Protein 4RNZ (pdb70)

Organism: Helicobacter pylori (strain ATCC 700392 / 26695) (NCBI:txid85962)

InterPro domains:
  IPR011055 Duplicated hybrid motif [G3DSA:2.70.70.10] (229-360)
  IPR011055 Duplicated hybrid motif [SSF51261] (108-357)
  IPR016047 M23ase, beta-sheet core domain [PF01551] (258-353)
  IPR040653 Csd3, N-terminal [PF18059] (44-124)
  IPR045834 Csd3-like, second N-terminal domain [PF19425] (157-245)
  IPR050570 Bacterial cell wall metabolism enzyme [PTHR21666] (144-359)

Nearest PDB structures (foldseek):
  4rnz-assembly1_A  TM=1.003E+00  e=4.989E-73  Helicobacter pylori 26695
  4rny-assembly1_A  TM=9.653E-01  e=8.134E-64  Helicobacter pylori 26695
  2gu1-assembly1_A  TM=7.061E-01  e=3.646E-22  Vibrio cholerae
  3slu-assembly2_B  TM=5.921E-01  e=6.901E-22  Neisseria meningitidis ATCC 13091
  6muk-assembly1_A  TM=5.635E-01  e=2.513E-22  Neisseria gonorrhoeae FA 1090

Structure (mmCIF, N/CA/C/O backbone):
data_4RNZ
#
_entry.id   4RNZ
#
_cell.length_a   91.469
_cell.length_b   91.469
_cell.length_c   186.963
_cell.angle_alpha   90.00
_cell.angle_beta   90.00
_cell.angle_gamma   120.00
#
_symmetry.space_group_name_H-M   'P 65 2 2'
#
loop_
_entity.id
_entity.type
_entity.pdbx_description
1 polymer 'Conserved hypothetical secreted protein'
2 non-polymer 'ZINC ION'
3 non-polymer 'NICKEL (II) ION'
4 non-polymer 'PHOSPHATE ION'
5 non-polymer GLYCEROL
6 water water
#
loop_
_atom_site.group_PDB
_atom_site.id
_atom_site.type_symbol
_atom_site.label_atom_id
_atom_site.label_alt_id
_atom_site.label_comp_id
_atom_site.label_asym_id
_atom_site.label_entity_id
_atom_site.label_seq_id
_atom_site.pdbx_PDB_ins_code
_atom_site.Cartn_x
_atom_site.Cartn_y
_atom_site.Cartn_z
_atom_site.occupancy
_atom_site.B_iso_or_equiv
_atom_site.auth_seq_id
_atom_site.auth_comp_id
_atom_site.auth_asym_id
_atom_site.auth_atom_id
_atom_site.pdbx_PDB_model_num
ATOM 1 N N . MET A 1 1 ? 36.361 22.959 13.365 1.00 44.31 41 MET A N 1
ATOM 2 C CA . MET A 1 1 ? 36.209 23.595 12.035 1.00 43.25 41 MET A CA 1
ATOM 3 C C . MET A 1 1 ? 36.016 25.088 12.222 1.00 41.77 41 MET A C 1
ATOM 4 O O . MET A 1 1 ? 35.611 25.525 13.283 1.00 42.39 41 MET A O 1
ATOM 9 N N . GLU A 1 2 ? 36.309 25.862 11.186 1.00 41.26 42 GLU A N 1
ATOM 10 C CA . GLU A 1 2 ? 36.050 27.291 11.189 1.00 41.53 42 GLU A CA 1
ATOM 11 C C . GLU A 1 2 ? 34.596 27.523 10.780 1.00 40.44 42 GLU A C 1
ATOM 12 O O . GLU A 1 2 ? 34.108 26.924 9.793 1.00 35.65 42 GLU A O 1
ATOM 18 N N . ARG A 1 3 ? 33.917 28.371 11.553 1.00 37.71 43 ARG A N 1
ATOM 19 C CA . ARG A 1 3 ? 32.527 28.757 11.298 1.00 40.61 43 ARG A CA 1
ATOM 20 C C . ARG A 1 3 ? 32.513 30.092 10.579 1.00 39.18 43 ARG A C 1
ATOM 21 O O . ARG A 1 3 ? 33.004 31.085 11.104 1.00 39.67 43 ARG A O 1
ATOM 29 N N . LEU A 1 4 ? 31.918 30.106 9.394 1.00 37.29 44 LEU A N 1
ATOM 30 C CA . LEU A 1 4 ? 31.979 31.225 8.496 1.00 38.91 44 LEU A CA 1
ATOM 31 C C . LEU A 1 4 ? 30.609 31.528 7.923 1.00 38.72 44 LEU A C 1
ATOM 32 O O . LEU A 1 4 ? 29.682 30.723 8.039 1.00 41.99 44 LEU A O 1
ATOM 37 N N . VAL A 1 5 ? 30.502 32.681 7.275 1.00 37.59 45 VAL A N 1
ATOM 38 C CA . VAL A 1 5 ? 29.262 33.128 6.694 1.00 36.94 45 VAL A CA 1
ATOM 39 C C . VAL A 1 5 ? 29.383 33.190 5.209 1.00 37.49 45 VAL A C 1
ATOM 40 O O . VAL A 1 5 ? 30.299 33.797 4.692 1.00 40.20 45 VAL A O 1
ATOM 44 N N . TRP A 1 6 ? 28.453 32.564 4.508 1.00 38.74 46 TRP A N 1
ATOM 45 C CA . TRP A 1 6 ? 28.534 32.534 3.058 1.00 41.98 46 TRP A CA 1
ATOM 46 C C . TRP A 1 6 ? 28.156 33.916 2.557 1.00 44.51 46 TRP A C 1
ATOM 47 O O . TRP A 1 6 ? 27.342 34.617 3.154 1.00 42.16 46 TRP A O 1
ATOM 58 N N . ASP A 1 7 ? 28.769 34.324 1.470 1.00 46.69 47 ASP A N 1
ATOM 59 C CA . ASP A 1 7 ? 28.498 35.643 0.959 1.00 47.97 47 ASP A CA 1
ATOM 60 C C . ASP A 1 7 ? 27.843 35.607 -0.403 1.00 44.71 47 ASP A C 1
ATOM 61 O O . ASP A 1 7 ? 26.615 35.612 -0.483 1.00 44.64 47 ASP A O 1
ATOM 66 N N . LYS A 1 8 ? 28.580 35.422 -1.464 1.00 46.14 48 LYS A N 1
ATOM 67 C CA . LYS A 1 8 ? 28.028 35.558 -2.808 1.00 54.23 48 LYS A CA 1
ATOM 68 C C . LYS A 1 8 ? 28.501 34.429 -3.729 1.00 52.71 48 LYS A C 1
ATOM 69 O O . LYS A 1 8 ? 27.990 34.298 -4.829 1.00 53.47 48 LYS A O 1
ATOM 75 N N . LEU A 1 9 ? 29.439 33.599 -3.295 1.00 47.53 49 LEU A N 1
ATOM 76 C CA . LEU A 1 9 ? 29.899 32.505 -4.151 1.00 44.16 49 LEU A CA 1
ATOM 77 C C . LEU A 1 9 ? 28.810 31.503 -4.568 1.00 41.91 49 LEU A C 1
ATOM 78 O O . LEU A 1 9 ? 27.817 31.332 -3.880 1.00 40.86 49 LEU A O 1
ATOM 83 N N . THR A 1 10 ? 28.977 30.889 -5.732 1.00 40.24 50 THR A N 1
ATOM 84 C CA . THR A 1 10 ? 28.251 29.683 -6.086 1.00 39.98 50 THR A CA 1
ATOM 85 C C . THR A 1 10 ? 29.083 28.477 -5.608 1.00 34.95 50 THR A C 1
ATOM 86 O O . THR A 1 10 ? 30.210 28.643 -5.171 1.00 36.44 50 THR A O 1
ATOM 90 N N . LEU A 1 11 ? 28.527 27.273 -5.695 1.00 33.10 51 LEU A N 1
ATOM 91 C CA . LEU A 1 11 ? 29.306 26.088 -5.363 1.00 32.50 51 LEU A CA 1
ATOM 92 C C . LEU A 1 11 ? 30.553 26.089 -6.265 1.00 33.43 51 LEU A C 1
ATOM 93 O O . LEU A 1 11 ? 31.671 25.961 -5.814 1.00 31.83 51 LEU A O 1
ATOM 98 N N . LEU A 1 12 ? 30.347 26.320 -7.550 1.00 36.61 52 LEU A N 1
ATOM 99 C CA . LEU A 1 12 ? 31.440 26.273 -8.517 1.00 36.50 52 LEU A CA 1
ATOM 100 C C . LEU A 1 12 ? 32.514 27.315 -8.195 1.00 37.43 52 LEU A C 1
ATOM 101 O O . LEU A 1 12 ? 33.725 27.022 -8.180 1.00 34.26 52 LEU A O 1
ATOM 106 N N . GLY A 1 13 ? 32.072 28.528 -7.894 1.00 35.84 53 GLY A N 1
ATOM 107 C CA . GLY A 1 13 ? 32.982 29.565 -7.471 1.00 35.51 53 GLY A CA 1
ATOM 108 C C . GLY A 1 13 ? 33.726 29.160 -6.222 1.00 37.54 53 GLY A C 1
ATOM 109 O O . GLY A 1 13 ? 34.894 29.459 -6.094 1.00 37.65 53 GLY A O 1
ATOM 110 N N . PHE A 1 14 ? 33.060 28.466 -5.288 1.00 34.94 54 PHE A N 1
ATOM 111 C CA . PHE A 1 14 ? 33.743 28.011 -4.082 1.00 33.56 54 PHE A CA 1
ATOM 112 C C . PHE A 1 14 ? 34.809 26.953 -4.427 1.00 32.16 54 PHE A C 1
ATOM 113 O O . PHE A 1 14 ? 35.913 26.944 -3.862 1.00 32.74 54 PHE A O 1
ATOM 121 N N . LEU A 1 15 ? 34.473 26.054 -5.341 1.00 32.17 55 LEU A N 1
ATOM 122 C CA . LEU A 1 15 ? 35.422 25.016 -5.743 1.00 31.60 55 LEU A CA 1
ATOM 123 C C . LEU A 1 15 ? 36.663 25.650 -6.367 1.00 33.39 55 LEU A C 1
ATOM 124 O O . LEU A 1 15 ? 37.797 25.340 -5.981 1.00 33.78 55 LEU A O 1
ATOM 129 N N . GLU A 1 16 ? 36.423 26.549 -7.314 1.00 38.50 56 GLU A N 1
ATOM 130 C CA . GLU A 1 16 ? 37.482 27.344 -7.996 1.00 42.59 56 GLU A CA 1
ATOM 131 C C . GLU A 1 16 ? 38.364 28.095 -7.007 1.00 43.83 56 GLU A C 1
ATOM 132 O O . GLU A 1 16 ? 39.575 27.968 -7.024 1.00 38.18 56 GLU A O 1
ATOM 138 N N . LYS A 1 17 ? 37.748 28.845 -6.101 1.00 44.14 57 LYS A N 1
ATOM 139 C CA . LYS A 1 17 ? 38.515 29.622 -5.115 1.00 45.64 57 LYS A CA 1
ATOM 140 C C . LYS A 1 17 ? 39.424 28.775 -4.253 1.00 45.06 57 LYS A C 1
ATOM 141 O O . LYS A 1 17 ? 40.470 29.239 -3.806 1.00 48.08 57 LYS A O 1
ATOM 147 N N . ASN A 1 18 ? 39.015 27.539 -3.998 1.00 39.85 58 ASN A N 1
ATOM 148 C CA . ASN A 1 18 ? 39.779 26.644 -3.162 1.00 39.23 58 ASN A CA 1
ATOM 149 C C . ASN A 1 18 ? 40.513 25.568 -3.934 1.00 37.92 58 ASN A C 1
ATOM 150 O O . ASN A 1 18 ? 40.936 24.605 -3.344 1.00 35.96 58 ASN A O 1
ATOM 155 N N . HIS A 1 19 ? 40.617 25.719 -5.250 1.00 40.55 59 HIS A N 1
ATOM 156 C CA . HIS A 1 19 ? 41.445 24.841 -6.073 1.00 42.26 59 HIS A CA 1
ATOM 157 C C . HIS A 1 19 ? 41.008 23.386 -5.983 1.00 41.12 59 HIS A C 1
ATOM 158 O O . HIS A 1 19 ? 41.838 22.485 -5.901 1.00 44.24 59 HIS A O 1
ATOM 165 N N . ILE A 1 20 ? 39.698 23.169 -5.959 1.00 36.93 60 ILE A N 1
ATOM 166 C CA . ILE A 1 20 ? 39.124 21.838 -5.986 1.00 34.86 60 ILE A CA 1
ATOM 167 C C . ILE A 1 20 ? 38.679 21.632 -7.427 1.00 35.79 60 ILE A C 1
ATOM 168 O O . ILE A 1 20 ? 38.061 22.516 -7.995 1.00 33.09 60 ILE A O 1
ATOM 173 N N . PRO A 1 21 ? 39.006 20.481 -8.029 1.00 35.30 61 PRO A N 1
ATOM 174 C CA . PRO A 1 21 ? 38.613 20.283 -9.416 1.00 36.89 61 PRO A CA 1
ATOM 175 C C . PRO A 1 21 ? 37.116 20.492 -9.649 1.00 34.85 61 PRO A C 1
ATOM 176 O O . PRO A 1 21 ? 36.267 19.895 -8.972 1.00 33.03 61 PRO A O 1
ATOM 180 N N . GLN A 1 22 ? 36.804 21.293 -10.650 1.00 35.75 62 GLN A N 1
ATOM 181 C CA . GLN A 1 22 ? 35.451 21.714 -10.901 1.00 34.09 62 GLN A CA 1
ATOM 182 C C . GLN A 1 22 ? 34.552 20.606 -11.427 1.00 31.43 62 GLN A C 1
ATOM 183 O O . GLN A 1 22 ? 33.323 20.734 -11.374 1.00 28.91 62 GLN A O 1
ATOM 189 N N . LYS A 1 23 ? 35.145 19.508 -11.902 1.00 30.76 63 LYS A N 1
ATOM 190 C CA . LYS A 1 23 ? 34.353 18.337 -12.305 1.00 32.21 63 LYS A CA 1
ATOM 191 C C . LYS A 1 23 ? 33.547 17.782 -11.162 1.00 30.86 63 LYS A C 1
ATOM 192 O O . LYS A 1 23 ? 32.581 17.054 -11.371 1.00 32.19 63 LYS A O 1
ATOM 198 N N . LEU A 1 24 ? 33.996 18.048 -9.941 1.00 32.43 64 LEU A N 1
ATOM 199 C CA . LEU A 1 24 ? 33.221 17.682 -8.763 1.00 33.24 64 LEU A CA 1
ATOM 200 C C . LEU A 1 24 ? 31.793 18.245 -8.861 1.00 29.52 64 LEU A C 1
ATOM 201 O O . LEU A 1 24 ? 30.832 17.588 -8.491 1.00 30.07 64 LEU A O 1
ATOM 206 N N . TYR A 1 25 ? 31.653 19.454 -9.382 1.00 28.92 65 TYR A N 1
ATOM 207 C CA . TYR A 1 25 ? 30.334 19.991 -9.739 1.00 30.59 65 TYR A CA 1
ATOM 208 C C . TYR A 1 25 ? 29.794 19.479 -11.092 1.00 30.22 65 TYR A C 1
ATOM 209 O O . TYR A 1 25 ? 28.666 19.003 -11.174 1.00 30.51 65 TYR A O 1
ATOM 218 N N . TYR A 1 26 ? 30.587 19.588 -12.153 1.00 32.38 66 TYR A N 1
ATOM 219 C CA . TYR A 1 26 ? 30.087 19.289 -13.502 1.00 32.38 66 TYR A CA 1
ATOM 220 C C . TYR A 1 26 ? 29.578 17.872 -13.622 1.00 33.42 66 TYR A C 1
ATOM 221 O O . TYR A 1 26 ? 28.576 17.636 -14.303 1.00 30.02 66 TYR A O 1
ATOM 230 N N . ASN A 1 27 ? 30.238 16.932 -12.932 1.00 33.42 67 ASN A N 1
ATOM 231 C CA . ASN A 1 27 ? 29.792 15.538 -12.905 1.00 33.43 67 ASN A CA 1
ATOM 232 C C . ASN A 1 27 ? 28.508 15.267 -12.158 1.00 34.85 67 ASN A C 1
ATOM 233 O O . ASN A 1 27 ? 27.982 14.174 -12.255 1.00 34.93 67 ASN A O 1
ATOM 238 N N . LEU A 1 28 ? 28.002 16.223 -11.390 1.00 34.75 68 LEU A N 1
ATOM 239 C CA . LEU A 1 28 ? 26.759 15.979 -10.662 1.00 33.40 68 LEU A CA 1
ATOM 240 C C . LEU A 1 28 ? 25.618 15.764 -11.624 1.00 33.87 68 LEU A C 1
ATOM 241 O O . LEU A 1 28 ? 25.581 16.377 -12.694 1.00 32.16 68 LEU A O 1
ATOM 246 N N . SER A 1 29 ? 24.665 14.928 -11.213 1.00 34.89 69 SER A N 1
ATOM 247 C CA . SER A 1 29 ? 23.423 14.754 -11.936 1.00 37.50 69 SER A CA 1
ATOM 248 C C . SER A 1 29 ? 22.718 16.097 -11.973 1.00 39.18 69 SER A C 1
ATOM 249 O O . SER A 1 29 ? 23.052 16.992 -11.200 1.00 35.29 69 SER A O 1
ATOM 252 N N . SER A 1 30 ? 21.754 16.259 -12.868 1.00 39.14 70 SER A N 1
ATOM 253 C CA . SER A 1 30 ? 21.068 17.540 -12.949 1.00 40.61 70 SER A CA 1
ATOM 254 C C . SER A 1 30 ? 20.210 17.779 -11.702 1.00 37.32 70 SER A C 1
ATOM 255 O O . SER A 1 30 ? 20.012 18.929 -11.303 1.00 38.90 70 SER A O 1
ATOM 258 N N . GLN A 1 31 ? 19.720 16.709 -11.095 1.00 37.29 71 GLN A N 1
ATOM 259 C CA . GLN A 1 31 ? 18.988 16.793 -9.830 1.00 40.80 71 GLN A CA 1
ATOM 260 C C . GLN A 1 31 ? 19.917 17.298 -8.717 1.00 38.46 71 GLN A C 1
ATOM 261 O O . GLN A 1 31 ? 19.553 18.196 -7.976 1.00 38.16 71 GLN A O 1
ATOM 267 N N . ASP A 1 32 ? 21.121 16.736 -8.618 1.00 37.04 72 ASP A N 1
ATOM 268 C CA . ASP A 1 32 ? 22.098 17.232 -7.639 1.00 34.46 72 ASP A CA 1
ATOM 269 C C . ASP A 1 32 ? 22.572 18.672 -7.938 1.00 35.05 72 ASP A C 1
ATOM 270 O O . ASP A 1 32 ? 22.799 19.457 -7.018 1.00 30.50 72 ASP A O 1
ATOM 275 N N . LYS A 1 33 ? 22.709 19.038 -9.211 1.00 32.81 73 LYS A N 1
ATOM 276 C CA . LYS A 1 33 ? 22.996 20.430 -9.547 1.00 33.66 73 LYS A CA 1
ATOM 277 C C . LYS A 1 33 ? 21.903 21.383 -9.061 1.00 31.60 73 LYS A C 1
ATOM 278 O O . LYS A 1 33 ? 22.209 22.425 -8.500 1.00 33.53 73 LYS A O 1
ATOM 284 N N . GLU A 1 34 ? 20.637 21.027 -9.270 1.00 34.32 74 GLU A N 1
ATOM 285 C CA . GLU A 1 34 ? 19.535 21.859 -8.775 1.00 37.51 74 GLU A CA 1
ATOM 286 C C . GLU A 1 34 ? 19.662 22.035 -7.249 1.00 33.85 74 GLU A C 1
ATOM 287 O O . GLU A 1 34 ? 19.526 23.128 -6.710 1.00 32.92 74 GLU A O 1
ATOM 293 N N . LEU A 1 35 ? 19.961 20.940 -6.576 1.00 33.10 75 LEU A N 1
ATOM 294 C CA . LEU A 1 35 ? 20.115 20.923 -5.121 1.00 36.04 75 LEU A CA 1
ATOM 295 C C . LEU A 1 35 ? 21.219 21.919 -4.699 1.00 34.87 75 LEU A C 1
ATOM 296 O O . LEU A 1 35 ? 21.028 22.760 -3.795 1.00 33.02 75 LEU A O 1
ATOM 301 N N . SER A 1 36 ? 22.340 21.875 -5.422 1.00 31.70 76 SER A N 1
ATOM 302 C CA . SER A 1 36 ? 23.477 22.731 -5.158 1.00 30.38 76 SER A CA 1
ATOM 303 C C . SER A 1 36 ? 23.242 24.200 -5.417 1.00 29.30 76 SER A C 1
ATOM 304 O O . SER A 1 36 ? 23.982 25.018 -4.917 1.00 27.79 76 SER A O 1
ATOM 307 N N . ALA A 1 37 ? 22.226 24.550 -6.199 1.00 29.02 77 ALA A N 1
ATOM 308 C CA . ALA A 1 37 ? 21.936 25.953 -6.484 1.00 32.36 77 ALA A CA 1
ATOM 309 C C . ALA A 1 37 ? 21.274 26.681 -5.315 1.00 33.76 77 ALA A C 1
ATOM 310 O O . ALA A 1 37 ? 21.086 27.886 -5.386 1.00 38.25 77 ALA A O 1
ATOM 312 N N . GLU A 1 38 ? 20.911 25.973 -4.254 1.00 37.57 78 GLU A N 1
ATOM 313 C CA . GLU A 1 38 ? 20.187 26.616 -3.145 1.00 42.68 78 GLU A CA 1
ATOM 314 C C . GLU A 1 38 ? 21.034 26.976 -1.926 1.00 40.40 78 GLU A C 1
ATOM 315 O O . GLU A 1 38 ? 20.515 27.084 -0.814 1.00 39.26 78 GLU A O 1
ATOM 321 N N . ILE A 1 39 ? 22.322 27.213 -2.134 1.00 38.51 79 ILE A N 1
ATOM 322 C CA . ILE A 1 39 ? 23.167 27.733 -1.075 1.00 36.13 79 ILE A CA 1
ATOM 323 C C . ILE A 1 39 ? 22.803 29.205 -0.934 1.00 39.58 79 ILE A C 1
ATOM 324 O O . ILE A 1 39 ? 23.015 29.993 -1.850 1.00 39.34 79 ILE A O 1
AT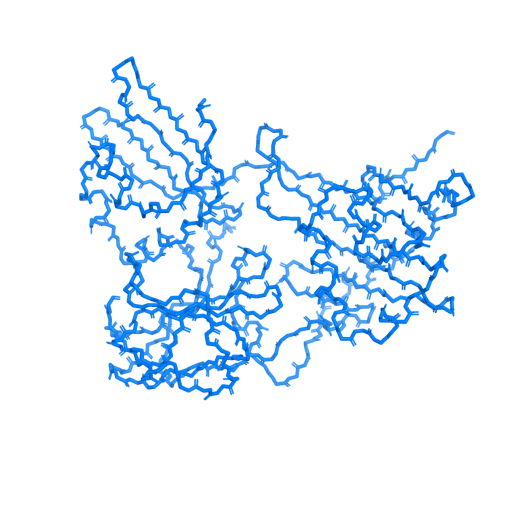OM 329 N N . GLN A 1 40 ? 22.242 29.588 0.198 1.00 40.06 80 GLN A N 1
ATOM 330 C CA . GLN A 1 40 ? 21.819 30.978 0.362 1.00 40.02 80 GLN A CA 1
ATOM 331 C C . GLN A 1 40 ? 22.920 31.850 0.924 1.00 37.67 80 GLN A C 1
ATOM 332 O O . GLN A 1 40 ? 23.727 31.421 1.762 1.00 34.09 80 GLN A O 1
ATOM 338 N N . SER A 1 41 ? 22.951 33.100 0.491 1.00 39.31 81 SER A N 1
ATOM 339 C CA . SER A 1 41 ? 23.906 34.019 1.062 1.00 43.35 81 SER A CA 1
ATOM 340 C C . SER A 1 41 ? 23.586 34.165 2.551 1.00 43.00 81 SER A C 1
ATOM 341 O O . SER A 1 41 ? 22.459 33.956 2.998 1.00 36.88 81 SER A O 1
ATOM 344 N N . ASN A 1 42 ? 24.597 34.472 3.339 1.00 42.65 82 ASN A N 1
ATOM 345 C CA . ASN A 1 42 ? 24.420 34.536 4.783 1.00 47.81 82 ASN A CA 1
ATOM 346 C C . ASN A 1 42 ? 24.199 33.250 5.560 1.00 42.74 82 ASN A C 1
ATOM 347 O O . ASN A 1 42 ? 24.119 33.310 6.778 1.00 42.13 82 ASN A O 1
ATOM 352 N N . VAL A 1 43 ? 24.115 32.092 4.912 1.00 36.94 83 VAL A N 1
ATOM 353 C CA . VAL A 1 43 ? 24.130 30.855 5.693 1.00 36.88 83 VAL A CA 1
ATOM 354 C C . VAL A 1 43 ? 25.490 30.665 6.354 1.00 34.11 83 VAL A C 1
ATOM 355 O O . VAL A 1 43 ? 26.518 31.043 5.795 1.00 32.80 83 VAL A O 1
ATOM 359 N N . THR A 1 44 ? 25.477 30.072 7.536 1.00 31.03 84 THR A N 1
ATOM 360 C CA . THR A 1 44 ? 26.703 29.764 8.234 1.00 32.36 84 THR A CA 1
ATOM 361 C C . THR A 1 44 ? 27.196 28.400 7.728 1.00 30.95 84 THR A C 1
ATOM 362 O O . THR A 1 44 ? 26.431 27.452 7.655 1.00 29.51 84 THR A O 1
ATOM 366 N N . TYR A 1 45 ? 28.467 28.320 7.365 1.00 30.06 85 TYR A N 1
ATOM 367 C CA . TYR A 1 45 ? 29.027 27.074 6.883 1.00 30.99 85 TYR A CA 1
ATOM 368 C C . TYR A 1 45 ? 30.319 26.807 7.633 1.00 31.00 85 TYR A C 1
ATOM 369 O O . TYR A 1 45 ? 30.807 27.671 8.379 1.00 31.85 85 TYR A O 1
ATOM 378 N N . TYR A 1 46 ? 30.876 25.628 7.400 1.00 29.02 86 TYR A N 1
ATOM 379 C CA . TYR A 1 46 ? 32.019 25.158 8.172 1.00 30.97 86 TYR A CA 1
ATOM 380 C C . TYR A 1 46 ? 33.087 24.608 7.249 1.00 32.06 86 TYR A C 1
ATOM 381 O O . TYR A 1 46 ? 32.791 23.883 6.293 1.00 29.33 86 TYR A O 1
ATOM 390 N N . THR A 1 47 ? 34.333 24.952 7.555 1.00 32.93 87 THR A N 1
ATOM 391 C CA . THR A 1 47 ? 35.473 24.462 6.803 1.00 34.23 87 THR A CA 1
ATOM 392 C C . THR A 1 47 ? 36.595 23.951 7.721 1.00 35.40 87 THR A C 1
ATOM 393 O O . THR A 1 47 ? 36.732 24.356 8.893 1.00 33.93 87 THR A O 1
ATOM 397 N N . LEU A 1 48 ? 37.386 23.041 7.162 1.00 36.14 88 LEU A N 1
ATOM 398 C CA . LEU A 1 48 ? 38.570 22.513 7.827 1.00 37.62 88 LEU A CA 1
ATOM 399 C C . LEU A 1 48 ? 39.683 22.510 6.805 1.00 40.08 88 LEU A C 1
ATOM 400 O O . LEU A 1 48 ? 39.502 21.986 5.681 1.00 36.86 88 LEU A O 1
ATOM 405 N N . ARG A 1 49 ? 40.826 23.067 7.198 1.00 38.65 89 ARG A N 1
ATOM 406 C CA . ARG A 1 49 ? 41.980 23.174 6.312 1.00 40.85 89 ARG A CA 1
ATOM 407 C C . ARG A 1 49 ? 43.179 22.457 6.950 1.00 44.00 89 ARG A C 1
ATOM 408 O O . ARG A 1 49 ? 43.231 22.338 8.169 1.00 43.99 89 ARG A O 1
ATOM 416 N N . ASP A 1 50 ? 44.118 21.955 6.140 1.00 47.27 90 ASP A N 1
ATOM 417 C CA . ASP A 1 50 ? 45.364 21.337 6.684 1.00 48.01 90 ASP A CA 1
ATOM 418 C C . ASP A 1 50 ? 46.409 22.414 6.972 1.00 48.37 90 ASP A C 1
ATOM 419 O O . ASP A 1 50 ? 46.111 23.607 6.886 1.00 50.45 90 ASP A O 1
ATOM 424 N N . ALA A 1 51 ? 47.626 21.988 7.317 1.00 52.04 91 ALA A N 1
ATOM 425 C CA . ALA A 1 51 ? 48.731 22.906 7.608 1.00 52.18 91 ALA A CA 1
ATOM 426 C C . ALA A 1 51 ? 49.011 23.856 6.452 1.00 51.72 91 ALA A C 1
ATOM 427 O O . ALA A 1 51 ? 49.236 25.040 6.657 1.00 57.82 91 ALA A O 1
ATOM 429 N N . ASN A 1 52 ? 48.980 23.327 5.239 1.00 54.24 92 ASN A N 1
ATOM 430 C CA . ASN A 1 52 ? 49.113 24.139 4.028 1.00 58.82 92 ASN A CA 1
ATOM 431 C C . ASN A 1 52 ? 47.945 25.067 3.699 1.00 59.18 92 ASN A C 1
ATOM 432 O O . ASN A 1 52 ? 47.949 25.699 2.642 1.00 56.52 92 ASN A O 1
ATOM 437 N N . ASN A 1 53 ? 46.945 25.146 4.580 1.00 58.97 93 ASN A N 1
ATOM 438 C CA . ASN A 1 53 ? 45.733 25.913 4.312 1.00 53.84 93 ASN A CA 1
ATOM 439 C C . ASN A 1 53 ? 44.920 25.340 3.132 1.00 52.26 93 ASN A C 1
ATOM 440 O O . ASN A 1 53 ? 44.146 26.038 2.491 1.00 50.39 93 ASN A O 1
ATOM 445 N N . THR A 1 54 ? 45.086 24.054 2.860 1.00 47.41 94 THR A N 1
ATOM 446 C CA . THR A 1 54 ? 44.319 23.421 1.821 1.00 49.41 94 THR A CA 1
ATOM 447 C C . THR A 1 54 ? 42.981 23.018 2.410 1.00 46.77 94 THR A C 1
ATOM 448 O O . THR A 1 54 ? 42.917 22.465 3.496 1.00 42.80 94 THR A O 1
ATOM 452 N N . LEU A 1 55 ? 41.914 23.311 1.683 1.00 46.83 95 LEU A N 1
ATOM 453 C CA . LEU A 1 55 ? 40.587 22.900 2.094 1.00 44.81 95 LEU A CA 1
ATOM 454 C C . LEU A 1 55 ? 40.510 21.385 2.044 1.00 44.93 95 LEU A C 1
ATOM 455 O O . LEU A 1 55 ? 40.666 20.789 0.976 1.00 44.27 95 LEU A O 1
ATOM 460 N N . ILE A 1 56 ? 40.278 20.756 3.196 1.00 38.70 96 ILE A N 1
ATOM 461 C CA . ILE A 1 56 ? 40.116 19.310 3.226 1.00 40.84 96 ILE A CA 1
ATOM 462 C C . ILE A 1 56 ? 38.705 18.871 3.596 1.00 40.95 96 ILE A C 1
ATOM 463 O O . ILE A 1 56 ? 38.363 17.726 3.386 1.00 42.04 96 ILE A O 1
ATOM 468 N N . GLN A 1 57 ? 37.900 19.775 4.157 1.00 41.53 97 GLN A N 1
ATOM 469 C CA . GLN A 1 57 ? 36.485 19.505 4.417 1.00 39.03 97 GLN A CA 1
ATOM 470 C C . GLN A 1 57 ? 35.659 20.765 4.430 1.00 35.56 97 GLN A C 1
ATOM 471 O O . GLN A 1 57 ? 36.135 21.822 4.834 1.00 34.15 97 GLN A O 1
ATOM 477 N N . ALA A 1 58 ? 34.405 20.626 4.011 1.00 34.72 98 ALA A N 1
ATOM 478 C CA . ALA A 1 58 ? 33.430 21.704 4.127 1.00 32.28 98 ALA A CA 1
ATOM 479 C C . ALA A 1 58 ? 32.033 21.142 4.330 1.00 31.09 98 ALA A C 1
ATOM 480 O O . ALA A 1 58 ? 31.664 20.099 3.739 1.00 29.41 98 ALA A O 1
ATOM 482 N N . LEU A 1 59 ? 31.265 21.849 5.170 1.00 28.47 99 LEU A N 1
ATOM 483 C CA . LEU A 1 59 ? 29.879 21.538 5.412 1.00 28.41 99 LEU A CA 1
ATOM 484 C C . LEU A 1 59 ? 29.097 22.819 5.113 1.00 28.29 99 LEU A C 1
ATOM 485 O O . LEU A 1 59 ? 29.288 23.839 5.789 1.00 27.61 99 LEU A O 1
ATOM 490 N N . ILE A 1 60 ? 28.266 22.750 4.079 1.00 28.03 100 ILE A N 1
ATOM 491 C CA . ILE A 1 60 ? 27.568 23.905 3.525 1.00 28.51 100 ILE A CA 1
ATOM 492 C C . ILE A 1 60 ? 26.069 23.592 3.456 1.00 29.55 100 ILE A C 1
ATOM 493 O O . ILE A 1 60 ? 25.638 22.731 2.687 1.00 27.29 100 ILE A O 1
ATOM 498 N N . PRO A 1 61 ? 25.263 24.265 4.286 1.00 29.65 101 PRO A N 1
ATOM 499 C CA . PRO A 1 61 ? 23.855 23.898 4.337 1.00 30.77 101 PRO A CA 1
ATOM 500 C C . PRO A 1 61 ? 23.138 24.316 3.067 1.00 28.66 101 PRO A C 1
ATOM 501 O O . PRO A 1 61 ? 23.415 25.389 2.556 1.00 27.69 101 PRO A O 1
ATOM 505 N N . ILE A 1 62 ? 22.255 23.462 2.563 1.00 30.06 102 ILE A N 1
ATOM 506 C CA . ILE A 1 62 ? 21.371 23.821 1.460 1.00 34.99 102 ILE A CA 1
ATOM 507 C C . ILE A 1 62 ? 19.900 23.897 1.882 1.00 38.20 102 ILE A C 1
ATOM 508 O O . ILE A 1 62 ? 19.087 24.365 1.113 1.00 43.33 102 ILE A O 1
ATOM 513 N N . SER A 1 63 ? 19.563 23.403 3.072 1.00 33.85 103 SER A N 1
ATOM 514 C CA . SER A 1 63 ? 18.230 23.583 3.645 1.00 33.27 103 SER A CA 1
ATOM 515 C C . SER A 1 63 ? 18.409 23.516 5.152 1.00 36.34 103 SER A C 1
ATOM 516 O O . SER A 1 63 ? 19.543 23.512 5.641 1.00 37.38 103 SER A O 1
ATOM 519 N N . GLN A 1 64 ? 17.311 23.449 5.891 1.00 34.94 104 GLN A N 1
ATOM 520 C CA . GLN A 1 64 ? 17.394 23.327 7.343 1.00 36.88 104 GLN A CA 1
ATOM 521 C C . GLN A 1 64 ? 17.825 21.927 7.780 1.00 34.32 104 GLN A C 1
ATOM 522 O O . GLN A 1 64 ? 18.251 21.732 8.918 1.00 32.34 104 GLN A O 1
ATOM 528 N N . ASP A 1 65 ? 17.714 20.937 6.905 1.00 34.29 105 ASP A N 1
ATOM 529 C CA . ASP A 1 65 ? 18.177 19.617 7.300 1.00 35.94 105 ASP A CA 1
ATOM 530 C C . ASP A 1 65 ? 19.045 18.874 6.305 1.00 32.43 105 ASP A C 1
ATOM 531 O O . ASP A 1 65 ? 19.325 17.702 6.519 1.00 29.39 105 ASP A O 1
ATOM 536 N N . LEU A 1 66 ? 19.513 19.558 5.265 1.00 30.73 106 LEU A N 1
ATOM 537 C CA . LEU A 1 66 ? 20.426 18.956 4.293 1.00 32.29 106 LEU A CA 1
ATOM 538 C C . LEU A 1 66 ? 21.613 19.874 4.024 1.00 29.24 106 LEU A C 1
ATOM 539 O O . LEU A 1 66 ? 21.474 21.114 3.934 1.00 27.33 106 LEU A O 1
ATOM 544 N N . GLN A 1 67 ? 22.786 19.263 3.880 1.00 26.82 107 GLN A N 1
ATOM 545 C CA . GLN A 1 67 ? 24.010 20.015 3.629 1.00 25.88 107 GLN A CA 1
ATOM 546 C C . GLN A 1 67 ? 24.919 19.320 2.635 1.00 26.19 107 GLN A C 1
ATOM 547 O O . GLN A 1 67 ? 24.902 18.114 2.483 1.00 23.62 107 GLN A O 1
ATOM 553 N N . ILE A 1 68 ? 25.735 20.117 1.965 1.00 26.04 108 ILE A N 1
ATOM 554 C CA . ILE A 1 68 ? 26.771 19.582 1.113 1.00 27.48 108 ILE A CA 1
ATOM 555 C C . ILE A 1 68 ? 27.963 19.269 2.000 1.00 28.26 108 ILE A C 1
ATOM 556 O O . ILE A 1 68 ? 28.411 20.133 2.747 1.00 28.41 108 ILE A O 1
ATOM 561 N N . HIS A 1 69 ? 28.475 18.051 1.890 1.00 27.26 109 HIS A N 1
ATOM 562 C CA . HIS A 1 69 ? 29.742 17.683 2.506 1.00 27.64 109 HIS A CA 1
ATOM 563 C C . HIS A 1 69 ? 30.798 17.457 1.426 1.00 26.94 109 HIS A C 1
ATOM 564 O O . HIS A 1 69 ? 30.687 16.514 0.631 1.00 27.62 109 HIS A O 1
ATOM 571 N N . ILE A 1 70 ? 31.809 18.321 1.402 1.00 29.70 110 ILE A N 1
ATOM 572 C CA . ILE A 1 70 ? 32.958 18.170 0.519 1.00 31.06 110 ILE A CA 1
ATOM 573 C C . ILE A 1 70 ? 34.121 17.698 1.353 1.00 33.08 110 ILE A C 1
ATOM 574 O O . ILE A 1 70 ? 34.404 18.272 2.417 1.00 29.03 110 ILE A O 1
ATOM 579 N N . TYR A 1 71 ? 34.788 16.641 0.896 1.00 30.65 111 TYR A N 1
ATOM 580 C CA . TYR A 1 71 ? 35.941 16.144 1.657 1.00 32.67 111 TYR A CA 1
ATOM 581 C C . TYR A 1 71 ? 36.963 15.536 0.722 1.00 31.95 111 TYR A C 1
ATOM 582 O O . TYR A 1 71 ? 36.613 14.974 -0.328 1.00 29.32 111 TYR A O 1
ATOM 591 N N . LYS A 1 72 ? 38.221 15.709 1.100 1.00 36.25 112 LYS A N 1
ATOM 592 C CA . LYS A 1 72 ? 39.342 15.118 0.379 1.00 41.70 112 LYS A CA 1
ATOM 593 C C . LYS A 1 72 ? 39.619 13.742 0.966 1.00 40.27 112 LYS A C 1
ATOM 594 O O . LYS A 1 72 ? 39.808 13.629 2.168 1.00 39.92 112 LYS A O 1
ATOM 600 N N . LYS A 1 73 ? 39.592 12.695 0.137 1.00 41.53 113 LYS A N 1
ATOM 601 C CA . LYS A 1 73 ? 40.001 11.357 0.581 1.00 44.53 113 LYS A CA 1
ATOM 602 C C . LYS A 1 73 ? 41.089 10.823 -0.359 1.00 44.23 113 LYS A C 1
ATOM 603 O O . LYS A 1 73 ? 40.883 10.721 -1.577 1.00 41.27 113 LYS A O 1
ATOM 609 N N . GLY A 1 74 ? 42.247 10.508 0.224 1.00 44.87 114 GLY A N 1
ATOM 610 C CA . GLY A 1 74 ? 43.434 10.186 -0.546 1.00 44.86 114 GLY A CA 1
ATOM 611 C C . GLY A 1 74 ? 43.743 11.367 -1.437 1.00 42.89 114 GLY A C 1
ATOM 612 O O . GLY A 1 74 ? 43.896 12.481 -0.967 1.00 46.06 114 GLY A O 1
ATOM 61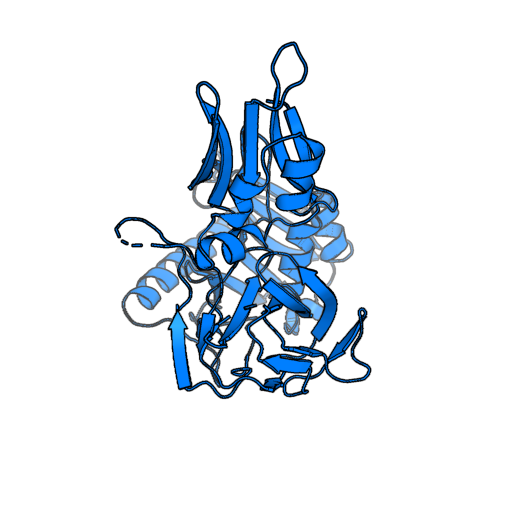3 N N . GLU A 1 75 ? 43.777 11.131 -2.741 1.00 45.29 115 GLU A N 1
ATOM 614 C CA . GLU A 1 75 ? 44.161 12.164 -3.696 1.00 48.15 115 GLU A CA 1
ATOM 615 C C . GLU A 1 75 ? 42.966 12.885 -4.321 1.00 47.18 115 GLU A C 1
ATOM 616 O O . GLU A 1 75 ? 43.150 13.743 -5.183 1.00 46.07 115 GLU A O 1
ATOM 622 N N . ASP A 1 76 ? 41.750 12.540 -3.904 1.00 41.21 116 ASP A N 1
ATOM 623 C CA . ASP A 1 76 ? 40.549 13.012 -4.591 1.00 41.53 116 ASP A CA 1
ATOM 624 C C . ASP A 1 76 ? 39.563 13.675 -3.655 1.00 41.24 116 ASP A C 1
ATOM 625 O O . ASP A 1 76 ? 39.512 13.364 -2.466 1.00 39.86 116 ASP A O 1
ATOM 630 N N . TYR A 1 77 ? 38.761 14.572 -4.225 1.00 38.42 117 TYR A N 1
ATOM 631 C CA . TYR A 1 77 ? 37.697 15.236 -3.499 1.00 35.00 117 TYR A CA 1
ATOM 632 C C . TYR A 1 77 ? 36.414 14.536 -3.825 1.00 34.97 117 TYR A C 1
ATOM 633 O O . TYR A 1 77 ? 36.251 13.953 -4.906 1.00 34.01 117 TYR A O 1
ATOM 642 N N . PHE A 1 78 ? 35.496 14.576 -2.867 1.00 32.73 118 PHE A N 1
ATOM 643 C CA . PHE A 1 78 ? 34.199 13.953 -3.016 1.00 32.26 118 PHE A CA 1
ATOM 644 C C . PHE A 1 78 ? 33.123 14.928 -2.563 1.00 29.70 118 PHE A C 1
ATOM 645 O O . PHE A 1 78 ? 33.407 15.805 -1.794 1.00 28.79 118 PHE A O 1
ATOM 653 N N . LEU A 1 79 ? 31.889 14.744 -3.015 1.00 30.73 119 LEU A N 1
ATOM 654 C CA . LEU A 1 79 ? 30.810 15.616 -2.597 1.00 30.74 119 LEU A CA 1
ATOM 655 C C . LEU A 1 79 ? 29.600 14.785 -2.308 1.00 33.47 119 LEU A C 1
ATOM 656 O O . LEU A 1 79 ? 29.120 14.061 -3.186 1.00 32.47 119 LEU A O 1
ATOM 661 N N . ASP A 1 80 ? 29.129 14.854 -1.064 1.00 28.65 120 ASP A N 1
ATOM 662 C CA . ASP A 1 80 ? 27.921 14.154 -0.663 1.00 32.09 120 ASP A CA 1
ATOM 663 C C . ASP A 1 80 ? 26.901 15.186 -0.210 1.00 28.64 120 ASP A C 1
ATOM 664 O O . ASP A 1 80 ? 27.267 16.259 0.242 1.00 28.35 120 ASP A O 1
ATOM 669 N N . PHE A 1 81 ? 25.634 14.813 -0.305 1.00 29.62 121 PHE A N 1
ATOM 670 C CA . PHE A 1 81 ? 24.541 15.584 0.278 1.00 28.82 121 PHE A CA 1
ATOM 671 C C . PHE A 1 81 ? 24.134 14.796 1.497 1.00 29.96 121 PHE A C 1
ATOM 672 O O . PHE A 1 81 ? 23.734 13.649 1.370 1.00 30.14 121 PHE A O 1
ATOM 680 N N . ILE A 1 82 ? 24.272 15.388 2.682 1.00 29.79 122 ILE A N 1
ATOM 681 C CA . ILE A 1 82 ? 24.050 14.646 3.917 1.00 29.98 122 ILE A CA 1
ATOM 682 C C . ILE A 1 82 ? 23.125 15.377 4.879 1.00 28.38 122 ILE A C 1
ATOM 683 O O . ILE A 1 82 ? 22.972 16.591 4.765 1.00 29.11 122 ILE A O 1
ATOM 688 N N . PRO A 1 83 ? 22.540 14.653 5.856 1.00 28.50 123 PRO A N 1
ATOM 689 C CA . PRO A 1 83 ? 21.730 15.310 6.897 1.00 29.54 123 PRO A CA 1
ATOM 690 C C . PRO A 1 83 ? 22.532 16.279 7.763 1.00 28.88 123 PRO A C 1
ATOM 691 O O . PRO A 1 83 ? 23.750 16.119 7.911 1.00 27.91 123 PRO A O 1
ATOM 695 N N . ILE A 1 84 ? 21.846 17.291 8.282 1.00 29.06 124 ILE A N 1
ATOM 696 C CA . ILE A 1 84 ? 22.356 18.207 9.284 1.00 28.51 124 ILE A CA 1
ATOM 697 C C . ILE A 1 84 ? 21.893 17.702 10.637 1.00 29.60 124 ILE A C 1
ATOM 698 O O . ILE A 1 84 ? 20.692 17.472 10.857 1.00 30.12 124 ILE A O 1
ATOM 703 N N . ILE A 1 85 ? 22.849 17.531 11.543 1.00 29.69 125 ILE A N 1
ATOM 704 C CA . ILE A 1 85 ? 22.544 17.136 12.908 1.00 30.19 125 ILE A CA 1
ATOM 705 C C . ILE A 1 85 ? 22.347 18.408 13.720 1.00 28.07 125 ILE A C 1
ATOM 706 O O . ILE A 1 85 ? 23.183 19.310 13.722 1.00 26.31 125 ILE A O 1
ATOM 711 N N . PHE A 1 86 ? 21.215 18.488 14.409 1.00 28.55 126 PHE A N 1
ATOM 712 C CA . PHE A 1 86 ? 20.908 19.687 15.166 1.00 28.61 126 PHE A CA 1
ATOM 713 C C . PHE A 1 86 ? 20.113 19.402 16.418 1.00 28.34 126 PHE A C 1
ATOM 714 O O . PHE A 1 86 ? 19.462 18.356 16.533 1.00 26.08 126 PHE A O 1
ATOM 722 N N . THR A 1 87 ? 20.173 20.363 17.336 1.00 27.84 127 THR A N 1
ATOM 723 C CA . THR A 1 87 ? 19.389 20.337 18.563 1.00 32.36 127 THR A CA 1
ATOM 724 C C . THR A 1 87 ? 18.285 21.402 18.466 1.00 30.04 127 THR A C 1
ATOM 725 O O . THR A 1 87 ? 18.490 22.475 17.891 1.00 29.97 127 THR A O 1
ATOM 729 N N . ARG A 1 88 ? 17.115 21.094 19.006 1.00 31.23 128 ARG A N 1
ATOM 730 C CA . ARG A 1 88 ? 15.977 22.006 18.930 1.00 32.77 128 ARG A CA 1
ATOM 731 C C . ARG A 1 88 ? 15.613 22.489 20.334 1.00 33.67 128 ARG A C 1
ATOM 732 O O . ARG A 1 88 ? 15.476 21.673 21.228 1.00 36.32 128 ARG A O 1
ATOM 740 N N . LYS A 1 89 ? 15.522 23.799 20.548 1.00 31.63 129 LYS A N 1
ATOM 741 C CA . LYS A 1 89 ? 15.049 24.350 21.826 1.00 32.92 129 LYS A CA 1
ATOM 742 C C . LYS A 1 89 ? 13.678 25.015 21.649 1.00 34.80 129 LYS A C 1
ATOM 743 O O . LYS A 1 89 ? 13.464 25.736 20.678 1.00 32.32 129 LYS A O 1
ATOM 749 N N . GLU A 1 90 ? 12.794 24.813 22.617 1.00 32.66 130 GLU A N 1
ATOM 750 C CA . GLU A 1 90 ? 11.471 25.432 22.618 1.00 32.21 130 GLU A CA 1
ATOM 751 C C . GLU A 1 90 ? 11.406 26.482 23.709 1.00 34.22 130 GLU A C 1
ATOM 752 O O . GLU A 1 90 ? 11.893 26.265 24.826 1.00 31.64 130 GLU A O 1
ATOM 758 N N . LYS A 1 91 ? 10.806 27.624 23.376 1.00 34.94 131 LYS A N 1
ATOM 759 C CA . LYS A 1 91 ? 10.585 28.722 24.321 1.00 33.63 131 LYS A CA 1
ATOM 760 C C . LYS A 1 91 ? 9.159 29.217 24.229 1.00 31.35 131 LYS A C 1
ATOM 761 O O . LYS A 1 91 ? 8.495 29.054 23.196 1.00 27.94 131 LYS A O 1
ATOM 767 N N . THR A 1 92 ? 8.723 29.865 25.308 1.00 29.19 132 THR A N 1
ATOM 768 C CA . THR A 1 92 ? 7.461 30.585 25.322 1.00 29.27 132 THR A CA 1
ATOM 769 C C . THR A 1 92 ? 7.656 32.046 25.648 1.00 29.00 132 THR A C 1
ATOM 770 O O . THR A 1 92 ? 8.084 32.408 26.756 1.00 30.66 132 THR A O 1
ATOM 774 N N . LEU A 1 93 ? 7.334 32.895 24.683 1.00 28.63 133 LEU A N 1
ATOM 775 C CA . LEU A 1 93 ? 7.293 34.319 24.900 1.00 30.24 133 LEU A CA 1
ATOM 776 C C . LEU A 1 93 ? 5.892 34.710 25.378 1.00 32.89 133 LEU A C 1
ATOM 777 O O . LEU A 1 93 ? 4.893 34.419 24.708 1.00 31.65 133 LEU A O 1
ATOM 782 N N . LEU A 1 94 ? 5.833 35.360 26.534 1.00 33.63 134 LEU A N 1
ATOM 783 C CA . LEU A 1 94 ? 4.611 36.020 27.013 1.00 32.88 134 LEU A CA 1
ATOM 784 C C . LEU A 1 94 ? 4.843 37.528 27.081 1.00 34.64 134 LEU A C 1
ATOM 785 O O . LEU A 1 94 ? 5.830 38.009 27.657 1.00 33.44 134 LEU A O 1
ATOM 790 N N . LEU A 1 95 ? 3.931 38.294 26.517 1.00 35.91 135 LEU A N 1
ATOM 791 C CA . LEU A 1 95 ? 4.188 39.712 26.368 1.00 39.41 135 LEU A CA 1
ATOM 792 C C . LEU A 1 95 ? 2.927 40.531 26.626 1.00 37.45 135 LEU A C 1
ATOM 793 O O . LEU A 1 95 ? 1.834 40.156 26.172 1.00 30.54 135 LEU A O 1
ATOM 798 N N . SER A 1 96 ? 3.082 41.631 27.365 1.00 38.70 136 SER A N 1
ATOM 799 C CA . SER A 1 96 ? 2.026 42.650 27.480 1.00 36.77 136 SER A CA 1
ATOM 800 C C . SER A 1 96 ? 2.472 43.838 26.651 1.00 37.07 136 SER A C 1
ATOM 801 O O . SER A 1 96 ? 3.525 44.395 26.903 1.00 37.16 136 SER A O 1
ATOM 804 N N . LEU A 1 97 ? 1.697 44.217 25.642 1.00 38.19 137 LEU A N 1
ATOM 805 C CA . LEU A 1 97 ? 2.124 45.279 24.735 1.00 42.64 137 LEU A CA 1
ATOM 806 C C . LEU A 1 97 ? 2.401 46.648 25.429 1.00 44.39 137 LEU A C 1
ATOM 807 O O . LEU A 1 97 ? 1.574 47.169 26.167 1.00 43.13 137 LEU A O 1
ATOM 812 N N . GLN A 1 98 ? 3.581 47.197 25.182 1.00 42.44 138 GLN A N 1
ATOM 813 C CA . GLN A 1 98 ? 4.015 48.475 25.739 1.00 45.01 138 GLN A CA 1
ATOM 814 C C . GLN A 1 98 ? 4.159 49.506 24.631 1.00 46.70 138 GLN A C 1
ATOM 815 O O . GLN A 1 98 ? 3.741 50.643 24.800 1.00 44.57 138 GLN A O 1
ATOM 821 N N . THR A 1 99 ? 4.796 49.128 23.523 1.00 45.60 139 THR A N 1
ATOM 822 C CA . THR A 1 99 ? 4.991 50.021 22.386 1.00 43.94 139 THR A CA 1
ATOM 823 C C . THR A 1 99 ? 4.297 49.622 21.074 1.00 44.98 139 THR A C 1
ATOM 824 O O . THR A 1 99 ? 3.181 50.062 20.817 1.00 43.22 139 THR A O 1
ATOM 828 N N . SER A 1 100 ? 4.924 48.741 20.280 1.00 45.08 140 SER A N 1
ATOM 829 C CA . SER A 1 100 ? 4.259 48.129 19.112 1.00 44.17 140 SER A CA 1
ATOM 830 C C . SER A 1 100 ? 4.570 46.651 19.254 1.00 40.88 140 SER A C 1
ATOM 831 O O . SER A 1 100 ? 5.536 46.306 19.918 1.00 37.61 140 SER A O 1
ATOM 834 N N . PRO A 1 101 ? 3.787 45.767 18.594 1.00 41.50 141 PRO A N 1
ATOM 835 C CA . PRO A 1 101 ? 4.125 44.339 18.629 1.00 37.94 141 PRO A CA 1
ATOM 836 C C . PRO A 1 101 ? 5.560 44.094 18.195 1.00 37.30 141 PRO A C 1
ATOM 837 O O . PRO A 1 101 ? 6.275 43.346 18.857 1.00 39.33 141 PRO A O 1
ATOM 841 N N . TYR A 1 102 ? 5.987 44.750 17.120 1.00 34.65 142 TYR A N 1
ATOM 842 C CA . TYR A 1 102 ? 7.321 44.489 16.569 1.00 37.34 142 TYR A CA 1
ATOM 843 C C . TYR A 1 102 ? 8.438 44.895 17.525 1.00 37.04 142 TYR A C 1
ATOM 844 O O . TYR A 1 102 ? 9.383 44.150 17.766 1.00 38.17 142 TYR A O 1
ATOM 853 N N . GLN A 1 103 ? 8.345 46.094 18.057 1.00 37.11 143 GLN A N 1
ATOM 854 C CA . GLN A 1 103 ? 9.389 46.594 18.943 1.00 37.37 143 GLN A CA 1
ATOM 855 C C . GLN A 1 103 ? 9.478 45.764 20.235 1.00 34.24 143 GLN A C 1
ATOM 856 O O . GLN A 1 103 ? 10.566 45.419 20.703 1.00 38.94 143 GLN A O 1
ATOM 862 N N . ASP A 1 104 ? 8.327 45.448 20.801 1.00 35.86 144 ASP A N 1
ATOM 863 C CA . ASP A 1 104 ? 8.274 44.648 22.005 1.00 36.26 144 ASP A CA 1
ATOM 864 C C . ASP A 1 104 ? 8.861 43.244 21.826 1.00 36.78 144 ASP A C 1
ATOM 865 O O . ASP A 1 104 ? 9.612 42.774 22.686 1.00 33.34 144 ASP A O 1
ATOM 870 N N . ILE A 1 105 ? 8.546 42.579 20.717 1.00 34.82 145 ILE A N 1
ATOM 871 C CA . ILE A 1 105 ? 9.137 41.260 20.458 1.00 34.45 145 ILE A CA 1
ATOM 872 C C . ILE A 1 105 ? 10.649 41.374 20.384 1.00 33.27 145 ILE A C 1
ATOM 873 O O . ILE A 1 105 ? 11.377 40.535 20.934 1.00 31.17 145 ILE A O 1
ATOM 878 N N . ILE A 1 106 ? 11.136 42.415 19.716 1.00 33.43 146 ILE A N 1
ATOM 879 C CA . ILE A 1 106 ? 12.595 42.604 19.629 1.00 35.10 146 ILE A CA 1
ATOM 880 C C . ILE A 1 106 ? 13.183 42.854 21.020 1.00 36.27 146 ILE A C 1
ATOM 881 O O . ILE A 1 106 ? 14.233 42.308 21.371 1.00 34.74 146 ILE A O 1
ATOM 886 N N . LYS A 1 107 ? 12.503 43.664 21.820 1.00 37.54 147 LYS A N 1
ATOM 887 C CA . LYS A 1 107 ? 12.991 43.914 23.173 1.00 40.01 147 LYS A CA 1
ATOM 888 C C . LYS A 1 107 ? 13.171 42.614 23.939 1.00 38.73 147 LYS A C 1
ATOM 889 O O . LYS A 1 107 ? 14.191 42.429 24.596 1.00 36.67 147 LYS A O 1
ATOM 895 N N . ALA A 1 108 ? 12.194 41.707 23.833 1.00 37.72 148 ALA A N 1
ATOM 896 C CA . ALA A 1 108 ? 12.199 40.458 24.608 1.00 35.96 148 ALA A CA 1
ATOM 897 C C . ALA A 1 108 ? 13.055 39.330 24.046 1.00 37.92 148 ALA A C 1
ATOM 898 O O . ALA A 1 108 ? 13.455 38.428 24.798 1.00 37.96 148 ALA A O 1
ATOM 900 N N . THR A 1 109 ? 13.329 39.348 22.738 1.00 35.15 149 THR A N 1
ATOM 901 C CA . THR A 1 109 ? 14.038 38.213 22.098 1.00 35.64 149 THR A CA 1
ATOM 902 C C . THR A 1 109 ? 15.280 38.590 21.313 1.00 32.82 149 THR A C 1
ATOM 903 O O . THR A 1 109 ? 16.030 37.720 20.901 1.00 35.41 149 THR A O 1
ATOM 907 N N . ASN A 1 110 ? 15.439 39.878 21.051 1.00 33.93 150 ASN A N 1
ATOM 908 C CA . ASN A 1 110 ? 16.416 40.386 20.118 1.00 35.68 150 ASN A CA 1
ATOM 909 C C . ASN A 1 110 ? 16.401 39.646 18.767 1.00 36.28 150 ASN A C 1
ATOM 910 O O . ASN A 1 110 ? 17.445 39.481 18.135 1.00 35.98 150 ASN A O 1
ATOM 915 N N . ASP A 1 111 ? 15.217 39.239 18.314 1.00 36.21 151 ASP A N 1
ATOM 916 C CA . ASP A 1 111 ? 15.111 38.437 17.099 1.00 34.62 151 ASP A CA 1
ATOM 917 C C . ASP A 1 111 ? 14.115 38.953 16.057 1.00 31.80 151 ASP A C 1
ATOM 918 O O . ASP A 1 111 ? 12.930 38.639 16.106 1.00 32.42 151 ASP A O 1
ATOM 923 N N . PRO A 1 112 ? 14.623 39.687 15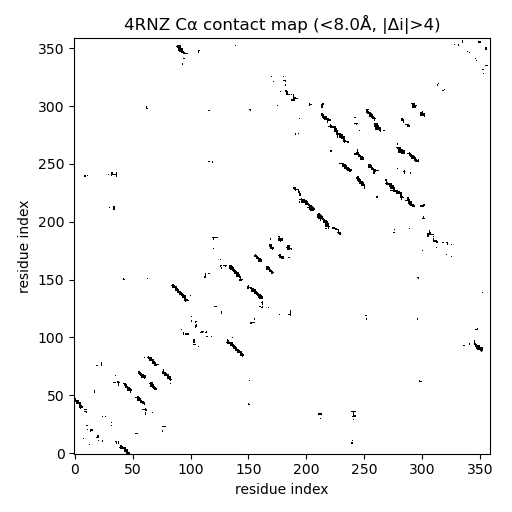.079 1.00 32.26 152 PRO A N 1
ATOM 924 C CA . PRO A 1 112 ? 13.831 40.163 13.950 1.00 31.98 152 PRO A CA 1
ATOM 925 C C . PRO A 1 112 ? 13.165 39.049 13.146 1.00 31.73 152 PRO A C 1
ATOM 926 O O . PRO A 1 112 ? 12.094 39.252 12.597 1.00 30.95 152 PRO A O 1
ATOM 930 N N . LEU A 1 113 ? 13.769 37.871 13.099 1.00 33.18 153 LEU A N 1
ATOM 931 C CA . LEU A 1 113 ? 13.209 36.768 12.324 1.00 30.95 153 LEU A CA 1
ATOM 932 C C . LEU A 1 113 ? 11.869 36.335 12.907 1.00 30.41 153 LEU A C 1
ATOM 933 O O . LEU A 1 113 ? 10.899 36.180 12.171 1.00 27.37 153 LEU A O 1
ATOM 938 N N . LEU A 1 114 ? 11.832 36.151 14.229 1.00 28.00 154 LEU A N 1
ATOM 939 C CA . LEU A 1 114 ? 10.613 35.767 14.940 1.00 28.30 154 LEU A CA 1
ATOM 940 C C . LEU A 1 114 ? 9.558 36.862 14.804 1.00 28.07 154 LEU A C 1
ATOM 941 O O . LEU A 1 114 ? 8.373 36.565 14.594 1.00 25.41 154 LEU A O 1
ATOM 946 N N . ALA A 1 115 ? 9.990 38.114 14.950 1.00 27.85 155 ALA A N 1
ATOM 947 C CA . ALA A 1 115 ? 9.082 39.257 14.880 1.00 28.39 155 ALA A CA 1
ATOM 948 C C . ALA A 1 115 ? 8.443 39.315 13.499 1.00 30.00 155 ALA A C 1
ATOM 949 O O . ALA A 1 115 ? 7.226 39.453 13.381 1.00 28.73 155 ALA A O 1
ATOM 951 N N . ASN A 1 116 ? 9.243 39.153 12.449 1.00 29.50 156 ASN A N 1
ATOM 952 C CA . ASN A 1 116 ? 8.718 39.143 11.066 1.00 29.25 156 ASN A CA 1
ATOM 953 C C . ASN A 1 116 ? 7.752 37.997 10.800 1.00 28.32 156 ASN A C 1
ATOM 954 O O . ASN A 1 116 ? 6.759 38.172 10.082 1.00 25.50 156 ASN A O 1
ATOM 959 N N . GLN A 1 117 ? 8.063 36.815 11.342 1.00 26.51 157 GLN A N 1
ATOM 960 C CA . GLN A 1 117 ? 7.167 35.668 11.235 1.00 25.88 157 GLN A CA 1
ATOM 961 C C . GLN A 1 117 ? 5.815 35.951 11.879 1.00 28.82 157 GLN A C 1
ATOM 962 O O . GLN A 1 117 ? 4.780 35.615 11.312 1.00 28.88 157 GLN A O 1
ATOM 968 N N . LEU A 1 118 ? 5.815 36.594 13.039 1.00 28.09 158 LEU A N 1
ATOM 969 C CA . LEU A 1 118 ? 4.530 36.952 13.676 1.00 30.12 158 LEU A CA 1
ATOM 970 C C . LEU A 1 118 ? 3.718 37.967 12.871 1.00 29.50 158 LEU A C 1
ATOM 971 O O . LEU A 1 118 ? 2.519 37.797 12.722 1.00 30.48 158 LEU A O 1
ATOM 976 N N . MET A 1 119 ? 4.366 39.022 12.385 1.00 30.06 159 MET A N 1
ATOM 977 C CA . MET A 1 119 ? 3.694 40.036 11.590 1.00 34.35 159 MET A CA 1
ATOM 978 C C . MET A 1 119 ? 3.059 39.349 10.381 1.00 33.68 159 MET A C 1
ATOM 979 O O . MET A 1 119 ? 1.892 39.566 10.071 1.00 34.03 159 MET A O 1
ATOM 984 N N . ASN A 1 120 ? 3.829 38.487 9.730 1.00 33.51 160 ASN A N 1
ATOM 985 C CA . ASN A 1 120 ? 3.355 37.778 8.556 1.00 33.57 160 ASN A CA 1
ATOM 986 C C . ASN A 1 120 ? 2.211 36.809 8.847 1.00 31.92 160 ASN A C 1
ATOM 987 O O . ASN A 1 120 ? 1.279 36.716 8.064 1.00 32.65 160 ASN A O 1
ATOM 992 N N . ALA A 1 121 ? 2.285 36.101 9.965 1.00 30.91 161 ALA A N 1
ATOM 993 C CA . ALA A 1 121 ? 1.270 35.149 10.365 1.00 32.24 161 ALA A CA 1
ATOM 994 C C . ALA A 1 121 ? -0.061 35.833 10.635 1.00 34.73 161 ALA A C 1
ATOM 995 O O . ALA A 1 121 ? -1.102 35.245 10.429 1.00 34.69 161 ALA A O 1
ATOM 997 N N . TYR A 1 122 ? -0.003 37.061 11.129 1.00 35.78 162 TYR A N 1
ATOM 998 C CA . TYR A 1 122 ? -1.207 37.828 11.447 1.00 34.76 162 TYR A CA 1
ATOM 999 C C . TYR A 1 122 ? -1.471 38.938 10.418 1.00 38.41 162 TYR A C 1
ATOM 1000 O O . TYR A 1 122 ? -2.186 39.904 10.709 1.00 40.78 162 TYR A O 1
ATOM 1009 N N . LYS A 1 123 ? -0.919 38.811 9.213 1.00 41.37 163 LYS A N 1
ATOM 1010 C CA . LYS A 1 123 ? -0.967 39.938 8.279 1.00 48.46 163 LYS A CA 1
ATOM 1011 C C . LYS A 1 123 ? -2.388 40.391 7.916 1.00 49.73 163 LYS A C 1
ATOM 1012 O O . LYS A 1 123 ? -2.616 41.594 7.730 1.00 51.80 163 LYS A O 1
ATOM 1018 N N . LYS A 1 124 ? -3.330 39.454 7.826 1.00 46.11 164 LYS A N 1
ATOM 1019 C CA . LYS A 1 124 ? -4.720 39.817 7.502 1.00 50.93 164 LYS A CA 1
ATOM 1020 C C . LYS A 1 124 ? -5.623 39.896 8.734 1.00 47.78 164 LYS A C 1
ATOM 1021 O O . LYS A 1 124 ? -6.835 40.003 8.617 1.00 48.28 164 LYS A O 1
ATOM 1027 N N . SER A 1 125 ? -5.040 39.856 9.920 1.00 43.56 165 SER A N 1
ATOM 1028 C CA . SER A 1 125 ? -5.824 39.749 11.128 1.00 42.24 165 SER A CA 1
ATOM 1029 C C . SER A 1 125 ? -6.287 41.142 11.539 1.00 44.40 165 SER A C 1
ATOM 1030 O O . SER A 1 125 ? -5.462 42.024 11.817 1.00 42.94 165 SER A O 1
ATOM 1033 N N . VAL A 1 126 ? -7.605 41.329 11.564 1.00 45.49 166 VAL A N 1
ATOM 1034 C CA . VAL A 1 126 ? -8.186 42.613 11.981 1.00 47.00 166 VAL A CA 1
ATOM 1035 C C . VAL A 1 126 ? -7.915 42.872 13.466 1.00 42.19 166 VAL A C 1
ATOM 1036 O O . VAL A 1 126 ? -7.428 43.949 13.799 1.00 46.80 166 VAL A O 1
ATOM 1040 N N . PRO A 1 127 ? -8.156 41.880 14.348 1.00 41.78 167 PRO A N 1
ATOM 1041 C CA . PRO A 1 127 ? -7.767 42.107 15.746 1.00 42.12 167 PRO A CA 1
ATOM 1042 C C . PRO A 1 127 ? -6.287 42.449 15.944 1.00 43.53 167 PRO A C 1
ATOM 1043 O O . PRO A 1 127 ? -5.948 43.239 16.848 1.00 41.94 167 PRO A O 1
ATOM 1047 N N . PHE A 1 128 ? -5.412 41.862 15.122 1.00 43.64 168 PHE A N 1
ATOM 1048 C CA . PHE A 1 128 ? -3.987 42.138 15.243 1.00 44.53 168 PHE A CA 1
ATOM 1049 C C . PHE A 1 128 ? -3.683 43.609 15.003 1.00 43.62 168 PHE A C 1
ATOM 1050 O O . PHE A 1 128 ? -2.970 44.221 15.785 1.00 44.01 168 PHE A O 1
ATOM 1058 N N . LYS A 1 129 ? -4.212 44.170 13.921 1.00 48.62 169 LYS A N 1
ATOM 1059 C CA . LYS A 1 129 ? -3.965 45.588 13.569 1.00 51.29 169 LYS A CA 1
ATOM 1060 C C . LYS A 1 129 ? -4.504 46.557 14.629 1.00 47.73 169 LYS A C 1
ATOM 1061 O O . LYS A 1 129 ? -4.034 47.703 14.737 1.00 44.87 169 LYS A O 1
ATOM 1067 N N . ARG A 1 130 ? -5.482 46.089 15.403 1.00 46.13 170 ARG A N 1
ATOM 1068 C CA . ARG A 1 130 ? -6.103 46.879 16.473 1.00 51.25 170 ARG A CA 1
ATOM 1069 C C . ARG A 1 130 ? -5.565 46.605 17.876 1.00 49.92 170 ARG A C 1
ATOM 1070 O O . ARG A 1 130 ? -6.219 46.926 18.881 1.00 48.71 170 ARG A O 1
ATOM 1078 N N . LEU A 1 131 ? -4.385 46.006 17.971 1.00 47.24 171 LEU A N 1
ATOM 1079 C CA . LEU A 1 131 ? -3.811 45.760 19.290 1.00 46.75 171 LEU A CA 1
ATOM 1080 C C . LEU A 1 131 ? -3.386 47.094 19.914 1.00 45.27 171 LEU A C 1
ATOM 1081 O O . LEU A 1 131 ? -2.808 47.955 19.238 1.00 42.76 171 LEU A O 1
ATOM 1086 N N . VAL A 1 132 ? -3.659 47.232 21.205 1.00 43.89 172 VAL A N 1
ATOM 1087 C CA . VAL A 1 132 ? -3.301 48.432 21.955 1.00 45.74 172 VAL A CA 1
ATOM 1088 C C . VAL A 1 132 ? -2.605 48.059 23.256 1.00 47.58 172 VAL A C 1
ATOM 1089 O O . VAL A 1 132 ? -2.609 46.890 23.676 1.00 46.30 172 VAL A O 1
ATOM 1093 N N . LYS A 1 133 ? -2.044 49.073 23.907 1.00 46.20 173 LYS A N 1
ATOM 1094 C CA . LYS A 1 133 ? -1.281 48.884 25.133 1.00 48.75 173 LYS A CA 1
ATOM 1095 C C . LYS A 1 133 ? -1.958 47.923 26.087 1.00 46.40 173 LYS A C 1
ATOM 1096 O O . LYS A 1 133 ? -3.183 47.917 26.234 1.00 41.22 173 LYS A O 1
ATOM 1102 N N . ASN A 1 134 ? -1.139 47.073 26.696 1.00 44.41 174 ASN A N 1
ATOM 1103 C CA . ASN A 1 134 ? -1.602 46.023 27.608 1.00 45.90 174 ASN A CA 1
ATOM 1104 C C . ASN A 1 134 ? -2.366 44.845 26.968 1.00 41.00 174 ASN A C 1
ATOM 1105 O O . ASN A 1 134 ? -2.763 43.932 27.671 1.00 40.21 174 ASN A O 1
ATOM 1110 N N . ASP A 1 135 ? -2.553 44.839 25.650 1.00 40.21 175 ASP A N 1
ATOM 1111 C CA . ASP A 1 135 ? -3.014 43.619 24.991 1.00 41.56 175 ASP A CA 1
ATOM 1112 C C . ASP A 1 135 ? -1.895 42.564 25.053 1.00 39.48 175 ASP A C 1
ATOM 1113 O O . ASP A 1 135 ? -0.718 42.899 25.160 1.00 41.38 175 ASP A O 1
ATOM 1118 N N . LYS A 1 136 ? -2.274 41.298 25.024 1.00 40.94 176 LYS A N 1
ATOM 1119 C CA . LYS A 1 136 ? -1.304 40.216 25.178 1.00 40.60 176 LYS A CA 1
ATOM 1120 C C . LYS A 1 136 ? -0.883 39.591 23.837 1.00 40.09 176 LYS A C 1
ATOM 1121 O O . LYS A 1 136 ? -1.668 39.524 22.876 1.00 35.30 176 LYS A O 1
ATOM 1127 N N . ILE A 1 137 ? 0.389 39.195 23.782 1.00 36.49 177 ILE A N 1
ATOM 1128 C CA . ILE A 1 137 ? 0.937 38.386 22.684 1.00 34.59 177 ILE A CA 1
ATOM 1129 C C . ILE A 1 137 ? 1.737 37.234 23.326 1.00 32.31 177 ILE A C 1
ATOM 1130 O O . ILE A 1 137 ? 2.599 37.486 24.174 1.00 34.43 177 ILE A O 1
ATOM 1135 N N . ALA A 1 138 ? 1.421 35.998 22.938 1.00 28.58 178 ALA A N 1
ATOM 1136 C CA . ALA A 1 138 ? 2.160 34.831 23.320 1.00 28.04 178 ALA A CA 1
ATOM 1137 C C . ALA A 1 138 ? 2.667 34.116 22.063 1.00 30.13 178 ALA A C 1
ATOM 1138 O O . ALA A 1 138 ? 1.953 34.040 21.059 1.00 30.50 178 ALA A O 1
ATOM 1140 N N . ILE A 1 139 ? 3.902 33.630 22.114 1.00 28.44 179 ILE A N 1
ATOM 1141 C CA . ILE A 1 139 ? 4.450 32.800 21.032 1.00 29.23 179 ILE A CA 1
ATOM 1142 C C . ILE A 1 139 ? 5.184 31.624 21.645 1.00 29.74 179 ILE A C 1
ATOM 1143 O O . ILE A 1 139 ? 6.090 31.817 22.459 1.00 30.94 179 ILE A O 1
ATOM 1148 N N . VAL A 1 140 ? 4.800 30.411 21.259 1.00 30.97 180 VAL A N 1
ATOM 1149 C CA . VAL A 1 140 ? 5.596 29.247 21.555 1.00 29.89 180 VAL A CA 1
ATOM 1150 C C . VAL A 1 140 ? 6.364 28.918 20.281 1.00 30.64 180 VAL A C 1
ATOM 1151 O O . VAL A 1 140 ? 5.764 28.684 19.229 1.00 27.37 180 VAL A O 1
ATOM 1155 N N . TYR A 1 141 ? 7.692 28.908 20.369 1.00 28.93 181 TYR A N 1
ATOM 1156 C CA . TYR A 1 141 ? 8.491 28.693 19.161 1.00 28.11 181 TYR A CA 1
ATOM 1157 C C . TYR A 1 141 ? 9.718 27.871 19.437 1.00 28.94 181 TYR A C 1
ATOM 1158 O O . TYR A 1 141 ? 10.254 27.878 20.555 1.00 28.92 181 TYR A O 1
ATOM 1167 N N . THR A 1 142 ? 10.181 27.204 18.390 1.00 30.63 182 THR A N 1
ATOM 1168 C CA . THR A 1 142 ? 11.416 26.446 18.450 1.00 29.79 182 THR A CA 1
ATOM 1169 C C . THR A 1 142 ? 12.465 27.078 17.573 1.00 30.39 182 THR A C 1
ATOM 1170 O O . THR A 1 142 ? 12.162 27.837 16.642 1.00 28.26 182 THR A O 1
ATOM 1174 N N . ARG A 1 143 ? 13.710 26.771 17.898 1.00 29.54 183 ARG A N 1
ATOM 1175 C CA . ARG A 1 143 ? 14.864 27.241 17.130 1.00 30.94 183 ARG A CA 1
ATOM 1176 C C . ARG A 1 143 ? 15.807 26.037 17.031 1.00 31.07 183 ARG A C 1
ATOM 1177 O O . ARG A 1 143 ? 15.822 25.194 17.961 1.00 29.11 183 ARG A O 1
ATOM 1185 N N . ASP A 1 144 ? 16.538 25.917 15.920 1.00 27.03 184 ASP A N 1
ATOM 1186 C CA . ASP A 1 144 ? 17.446 24.779 15.734 1.00 29.77 184 ASP A CA 1
ATOM 1187 C C . ASP A 1 144 ? 18.891 25.245 15.937 1.00 28.50 184 ASP A C 1
ATOM 1188 O O . ASP A 1 144 ? 19.241 26.355 15.546 1.00 28.03 184 ASP A O 1
ATOM 1193 N N . TYR A 1 145 ? 19.704 24.396 16.560 1.00 26.96 185 TYR A N 1
ATOM 1194 C CA . TYR A 1 145 ? 21.067 24.760 16.961 1.00 27.96 185 TYR A CA 1
ATOM 1195 C C . TYR A 1 145 ? 22.080 23.720 16.492 1.00 27.40 185 TYR A C 1
ATOM 1196 O O . TYR A 1 145 ? 21.812 22.523 16.548 1.00 27.00 185 TYR A O 1
ATOM 1205 N N . ARG A 1 146 ? 23.241 24.206 16.066 1.00 29.46 186 ARG A N 1
ATOM 1206 C CA . ARG A 1 146 ? 24.388 23.364 15.716 1.00 32.09 186 ARG A CA 1
ATOM 1207 C C . ARG A 1 146 ? 25.552 23.818 16.546 1.00 31.65 186 ARG A C 1
ATOM 1208 O O . ARG A 1 146 ? 25.924 24.996 16.502 1.00 33.11 186 ARG A O 1
ATOM 1216 N N . VAL A 1 147 ? 26.123 22.870 17.261 1.00 36.71 187 VAL A N 1
ATOM 1217 C CA . VAL A 1 147 ? 27.099 23.109 18.334 1.00 43.09 187 VAL A CA 1
ATOM 1218 C C . VAL A 1 147 ? 26.857 24.424 19.066 1.00 40.51 187 VAL A C 1
ATOM 1219 O O . VAL A 1 147 ? 27.680 25.329 19.081 1.00 40.59 187 VAL A O 1
ATOM 1223 N N . GLY A 1 148 ? 25.658 24.513 19.624 1.00 43.25 188 GLY A N 1
ATOM 1224 C CA . GLY A 1 148 ? 25.283 25.601 20.501 1.00 43.14 188 GLY A CA 1
ATOM 1225 C C . GLY A 1 148 ? 24.772 26.828 19.790 1.00 43.66 188 GLY A C 1
ATOM 1226 O O . GLY A 1 148 ? 24.302 27.739 20.447 1.00 47.47 188 GLY A O 1
ATOM 1227 N N . GLN A 1 149 ? 24.822 26.839 18.457 1.00 37.97 189 GLN A N 1
ATOM 1228 C CA . GLN A 1 149 ? 24.623 28.044 17.693 1.00 39.16 189 GLN A CA 1
ATOM 1229 C C . GLN A 1 149 ? 23.345 27.956 16.863 1.00 33.70 189 GLN A C 1
ATOM 1230 O O . GLN A 1 149 ? 23.206 27.061 16.035 1.00 26.70 189 GLN A O 1
ATOM 1236 N N . ALA A 1 150 ? 22.437 28.906 17.040 1.00 28.86 190 ALA A N 1
ATOM 1237 C CA . ALA A 1 150 ? 21.188 28.867 16.298 1.00 29.15 190 ALA A CA 1
ATOM 1238 C C . ALA A 1 150 ? 21.473 29.071 14.819 1.00 29.08 190 ALA A C 1
ATOM 1239 O O . ALA A 1 150 ? 22.391 29.787 14.444 1.00 29.29 190 ALA A O 1
ATOM 1241 N N . PHE A 1 151 ? 20.699 28.418 13.976 1.00 29.49 191 PHE A N 1
ATOM 1242 C CA . PHE A 1 151 ? 20.825 28.634 12.543 1.00 30.85 191 PHE A CA 1
ATOM 1243 C C . PHE A 1 151 ? 19.451 28.583 11.898 1.00 30.01 191 PHE A C 1
ATOM 1244 O O . PHE A 1 151 ? 18.501 28.063 12.482 1.00 30.78 191 PHE A O 1
ATOM 1252 N N . GLY A 1 152 ? 19.362 29.098 10.677 1.00 30.02 192 GLY A N 1
ATOM 1253 C CA . GLY A 1 152 ? 18.110 29.095 9.939 1.00 29.58 192 GLY A CA 1
ATOM 1254 C C . GLY A 1 152 ? 17.145 30.055 10.619 1.00 29.33 192 GLY A C 1
ATOM 1255 O O . GLY A 1 152 ? 17.552 31.062 11.174 1.00 31.71 192 GLY A O 1
ATOM 1256 N N . GLN A 1 153 ? 15.873 29.714 10.636 1.00 30.36 193 GLN A N 1
ATOM 1257 C CA . GLN A 1 153 ? 14.877 30.604 11.211 1.00 28.90 193 GLN A CA 1
ATOM 1258 C C . GLN A 1 153 ? 14.153 29.834 12.282 1.00 29.13 193 GLN A C 1
ATOM 1259 O O . GLN A 1 153 ? 14.162 28.610 12.290 1.00 28.23 193 GLN A O 1
ATOM 1265 N N . PRO A 1 154 ? 13.471 30.553 13.170 1.00 28.77 194 PRO A N 1
ATOM 1266 C CA . PRO A 1 154 ? 12.642 29.857 14.139 1.00 28.29 194 PRO A CA 1
ATOM 1267 C C . PRO A 1 154 ? 11.384 29.299 13.503 1.00 27.85 194 PRO A C 1
ATOM 1268 O O . PRO A 1 154 ? 11.058 29.597 12.334 1.00 25.68 194 PRO A O 1
ATOM 1272 N N . THR A 1 155 ? 10.681 28.485 14.271 1.00 27.53 195 THR A N 1
ATOM 1273 C CA . THR A 1 155 ? 9.425 27.940 13.869 1.00 28.20 195 THR A CA 1
ATOM 1274 C C . THR A 1 155 ? 8.402 28.256 14.963 1.00 30.94 195 THR A C 1
ATOM 1275 O O . THR A 1 155 ? 8.608 27.881 16.144 1.00 30.29 195 THR A O 1
ATOM 1279 N N . ILE A 1 156 ? 7.316 28.942 14.585 1.00 27.69 196 ILE A N 1
ATOM 1280 C CA . ILE A 1 156 ? 6.219 29.199 15.517 1.00 28.25 196 ILE A CA 1
ATOM 1281 C C . ILE A 1 156 ? 5.322 27.993 15.619 1.00 29.35 196 ILE A C 1
ATOM 1282 O O . ILE A 1 156 ? 4.762 27.558 14.620 1.00 29.67 196 ILE A O 1
ATOM 1287 N N . LYS A 1 157 ? 5.201 27.431 16.816 1.00 27.84 197 LYS A N 1
ATOM 1288 C CA . LYS A 1 157 ? 4.313 26.298 17.044 1.00 29.34 197 LYS A CA 1
ATOM 1289 C C . LYS A 1 157 ? 2.902 26.749 17.406 1.00 26.42 197 LYS A C 1
ATOM 1290 O O . LYS A 1 157 ? 1.929 26.136 16.998 1.00 25.66 197 LYS A O 1
ATOM 1296 N N . MET A 1 158 ? 2.826 27.798 18.219 1.00 30.07 198 MET A N 1
ATOM 1297 C CA . MET A 1 158 ? 1.560 28.416 18.606 1.00 31.06 198 MET A CA 1
ATOM 1298 C C . MET A 1 158 ? 1.761 29.913 18.821 1.00 31.78 198 MET A C 1
ATOM 1299 O O . MET A 1 158 ? 2.806 30.369 19.322 1.00 27.78 198 MET A O 1
ATOM 1304 N N . ALA A 1 159 ? 0.764 30.690 18.419 1.00 28.79 199 ALA A N 1
ATOM 1305 C CA . ALA A 1 159 ? 0.729 32.083 18.799 1.00 29.79 199 ALA A CA 1
ATOM 1306 C C . ALA A 1 159 ? -0.674 32.477 19.218 1.00 30.28 199 ALA A C 1
ATOM 1307 O O . ALA A 1 159 ? -1.646 31.834 18.848 1.00 29.79 199 ALA A O 1
ATOM 1309 N N . MET A 1 160 ? -0.745 33.527 20.021 1.00 29.89 200 MET A N 1
ATOM 1310 C CA . MET A 1 160 ? -2.011 34.071 20.520 1.00 32.19 200 MET A CA 1
ATOM 1311 C C . MET A 1 160 ? -1.853 35.575 20.707 1.00 33.76 200 MET A C 1
ATOM 1312 O O . MET A 1 160 ? -0.837 36.065 21.243 1.00 31.18 200 MET A O 1
ATOM 1317 N N . VAL A 1 161 ? -2.832 36.319 20.205 1.00 36.21 201 VAL A N 1
ATOM 1318 C CA . VAL A 1 161 ? -2.942 37.739 20.516 1.00 35.11 201 VAL A CA 1
ATOM 1319 C C . VAL A 1 161 ? -4.357 37.946 21.083 1.00 39.06 201 VAL A C 1
ATOM 1320 O O . VAL A 1 161 ? -5.306 37.285 20.650 1.00 38.72 201 VAL A O 1
ATOM 1324 N N . SER A 1 162 ? -4.463 38.789 22.108 1.00 40.06 202 SER A N 1
ATOM 1325 C CA . SER A 1 162 ? -5.738 39.085 22.775 1.00 44.31 202 SER A CA 1
ATOM 1326 C C . SER A 1 162 ? -6.084 40.528 22.499 1.00 46.43 202 SER A C 1
ATOM 1327 O O . SER A 1 162 ? -5.217 41.401 22.530 1.00 46.75 202 SER A O 1
ATOM 1330 N N . SER A 1 163 ? -7.352 40.770 22.218 1.00 49.68 203 SER A N 1
ATOM 1331 C CA . SER A 1 163 ? -7.858 42.111 21.964 1.00 51.81 203 SER A CA 1
ATOM 1332 C C . SER A 1 163 ? -9.303 42.121 22.472 1.00 52.48 203 SER A C 1
ATOM 1333 O O . SER A 1 163 ? -10.102 41.228 22.135 1.00 45.52 203 SER A O 1
ATOM 1336 N N . ARG A 1 164 ? -9.614 43.083 23.339 1.00 54.80 204 ARG A N 1
ATOM 1337 C CA . ARG A 1 164 ? -10.951 43.194 23.911 1.00 54.74 204 ARG A CA 1
ATOM 1338 C C . ARG A 1 164 ? -11.352 41.881 24.595 1.00 54.26 204 ARG A C 1
ATOM 1339 O O . ARG A 1 164 ? -12.453 41.369 24.402 1.00 56.13 204 ARG A O 1
ATOM 1347 N N . SER A 1 165 ? -10.417 41.335 25.374 1.00 59.16 205 SER A N 1
ATOM 1348 C CA . SER A 1 165 ? -10.570 40.041 26.056 1.00 61.28 205 SER A CA 1
ATOM 1349 C C . SER A 1 165 ? -10.733 38.800 25.155 1.00 59.51 205 SER A C 1
ATOM 1350 O O . SER A 1 165 ? -10.785 37.688 25.672 1.00 64.03 205 SER A O 1
ATOM 1353 N N . ASN A 1 166 ? -10.814 38.969 23.836 1.00 55.11 206 ASN A N 1
ATOM 1354 C CA . ASN A 1 166 ? -10.887 37.828 22.933 1.00 54.61 206 ASN A CA 1
ATOM 1355 C C . ASN A 1 166 ? -9.495 37.396 22.471 1.00 51.93 206 ASN A C 1
ATOM 1356 O O . ASN A 1 166 ? -8.641 38.238 22.193 1.00 47.64 206 ASN A O 1
ATOM 1361 N N . GLN A 1 167 ? -9.284 36.082 22.389 1.00 48.09 207 GLN A N 1
ATOM 1362 C CA . GLN A 1 167 ? -7.969 35.519 22.072 1.00 46.10 207 GLN A CA 1
ATOM 1363 C C . GLN A 1 167 ? -7.980 34.842 20.698 1.00 44.64 207 GLN A C 1
ATOM 1364 O O . GLN A 1 167 ? -8.903 34.088 20.375 1.00 39.09 207 GLN A O 1
ATOM 1370 N N . TYR A 1 168 ? -6.956 35.158 19.894 1.00 41.75 208 TYR A N 1
ATOM 1371 C CA . TYR A 1 168 ? -6.873 34.771 18.489 1.00 40.95 208 TYR A CA 1
ATOM 1372 C C . TYR A 1 168 ? -5.627 33.919 18.333 1.00 38.86 208 TYR A C 1
ATOM 1373 O O . TYR A 1 168 ? -4.487 34.407 18.402 1.00 35.32 208 TYR A O 1
ATOM 1382 N N . TYR A 1 169 ? -5.876 32.632 18.160 1.00 37.39 209 TYR A N 1
ATOM 1383 C CA . TYR A 1 169 ? -4.839 31.617 18.164 1.00 38.83 209 TYR A CA 1
ATOM 1384 C C . TYR A 1 169 ? -4.449 31.193 16.773 1.00 39.12 209 TYR A C 1
ATOM 1385 O O . TYR A 1 169 ? -5.287 31.126 15.861 1.00 37.19 209 TYR A O 1
ATOM 1394 N N . LEU A 1 170 ? -3.182 30.835 16.618 1.00 35.21 210 LEU A N 1
ATOM 1395 C CA . LEU A 1 170 ? -2.817 30.034 15.489 1.00 34.45 210 LEU A CA 1
ATOM 1396 C C . LEU A 1 170 ? -1.760 29.010 15.867 1.00 34.84 210 LEU A C 1
ATOM 1397 O O . LEU A 1 170 ? -1.027 29.186 16.843 1.00 29.00 210 LEU A O 1
ATOM 1402 N N . PHE A 1 171 ? -1.732 27.938 15.094 1.00 33.84 211 PHE A N 1
ATOM 1403 C CA . PHE A 1 171 ? -0.932 26.770 15.402 1.00 34.65 211 PHE A CA 1
ATOM 1404 C C . PHE A 1 171 ? -0.304 26.284 14.115 1.00 37.26 211 PHE A C 1
ATOM 1405 O O . PHE A 1 171 ? -0.947 26.320 13.066 1.00 34.99 211 PHE A O 1
ATOM 1413 N N . SER A 1 172 ? 0.934 25.832 14.209 1.00 35.52 212 SER A N 1
ATOM 1414 C CA . SER A 1 172 ? 1.600 25.193 13.114 1.00 39.32 212 SER A CA 1
ATOM 1415 C C . SER A 1 172 ? 1.167 23.757 13.073 1.00 39.21 212 SER A C 1
ATOM 1416 O O . SER A 1 172 ? 0.598 23.227 14.036 1.00 39.05 212 SER A O 1
ATOM 1419 N N . HIS A 1 173 ? 1.445 23.141 11.936 1.00 38.58 213 HIS A N 1
ATOM 1420 C CA . HIS A 1 173 ? 1.259 21.722 11.730 1.00 38.38 213 HIS A CA 1
ATOM 1421 C C . HIS A 1 173 ? 2.536 21.214 11.066 1.00 39.19 213 HIS A C 1
ATOM 1422 O O . HIS A 1 173 ? 3.305 21.995 10.480 1.00 39.32 213 HIS A O 1
ATOM 1429 N N . SER A 1 174 ? 2.768 19.914 11.154 1.00 40.84 214 SER A N 1
ATOM 1430 C CA . SER A 1 174 ? 3.945 19.301 10.522 1.00 44.15 214 SER A CA 1
ATOM 1431 C C . SER A 1 174 ? 4.000 19.526 8.993 1.00 42.72 214 SER A C 1
ATOM 1432 O O . SER A 1 174 ? 5.089 19.562 8.413 1.00 44.27 214 SER A O 1
ATOM 1435 N N . ASN A 1 175 ? 2.839 19.693 8.355 1.00 41.44 215 ASN A N 1
ATOM 1436 C CA . ASN A 1 175 ? 2.774 20.051 6.922 1.00 40.64 215 ASN A CA 1
ATOM 1437 C C . ASN A 1 175 ? 3.275 21.460 6.550 1.00 40.56 215 ASN A C 1
ATOM 1438 O O . ASN A 1 175 ? 3.316 21.791 5.370 1.00 41.18 215 ASN A O 1
ATOM 1443 N N . GLY A 1 176 ? 3.620 22.289 7.537 1.00 38.55 216 GLY A N 1
ATOM 1444 C CA . GLY A 1 176 ? 4.197 23.621 7.282 1.00 37.69 216 GLY A CA 1
ATOM 1445 C C . GLY A 1 176 ? 3.216 24.790 7.212 1.00 36.71 216 GLY A C 1
ATOM 1446 O O . GLY A 1 176 ? 3.632 25.949 7.191 1.00 37.35 216 GLY A O 1
ATOM 1447 N N . HIS A 1 177 ? 1.921 24.492 7.185 1.00 33.93 217 HIS A N 1
ATOM 1448 C CA . HIS A 1 177 ? 0.869 25.511 7.172 1.00 34.82 217 HIS A CA 1
ATOM 1449 C C . HIS A 1 177 ? 0.376 25.837 8.593 1.00 33.85 217 HIS A C 1
ATOM 1450 O O . HIS A 1 177 ? 0.607 25.060 9.510 1.00 35.53 217 HIS A O 1
ATOM 1457 N N . TYR A 1 178 ? -0.279 26.993 8.747 1.00 34.23 218 TYR A N 1
ATOM 1458 C CA . TYR A 1 178 ? -0.836 27.464 10.026 1.00 31.40 218 TYR A CA 1
ATOM 1459 C C . TYR A 1 178 ? -2.336 27.211 10.061 1.00 32.66 218 TYR A C 1
ATOM 1460 O O . TYR A 1 178 ? -3.011 27.357 9.036 1.00 31.49 218 TYR A O 1
ATOM 1469 N N . TYR A 1 179 ? -2.828 26.886 11.228 1.00 31.73 219 TYR A N 1
ATOM 1470 C CA . TYR A 1 179 ? -4.203 26.569 11.421 1.00 32.20 219 TYR A CA 1
ATOM 1471 C C . TYR A 1 179 ? -4.764 27.291 12.602 1.00 32.64 219 TYR A C 1
ATOM 1472 O O . TYR A 1 179 ? -4.084 27.508 13.579 1.00 33.73 219 TYR A O 1
ATOM 1481 N N . ASP A 1 180 ? -6.017 27.656 12.484 1.00 31.16 220 ASP A N 1
ATOM 1482 C CA . ASP A 1 180 ? -6.693 28.181 13.605 1.00 34.85 220 ASP A CA 1
ATOM 1483 C C . ASP A 1 180 ? -7.082 27.069 14.480 1.00 36.34 220 ASP A C 1
ATOM 1484 O O . ASP A 1 180 ? -6.813 25.924 14.296 1.00 34.42 220 ASP A O 1
ATOM 1489 N N . SER A 1 181 ? -7.787 27.443 15.551 1.00 38.35 221 SER A N 1
ATOM 1490 C CA . SER A 1 181 ? -8.238 26.474 16.558 1.00 41.90 221 SER A CA 1
ATOM 1491 C C . SER A 1 181 ? -9.408 25.582 16.162 1.00 43.95 221 SER A C 1
ATOM 1492 O O . SER A 1 181 ? -9.750 24.659 16.859 1.00 47.50 221 SER A O 1
ATOM 1495 N N . LYS A 1 182 ? -9.991 25.849 15.020 1.00 43.20 222 LYS A N 1
ATOM 1496 C CA . LYS A 1 182 ? -10.951 24.948 14.455 1.00 43.95 222 LYS A CA 1
ATOM 1497 C C . LYS A 1 182 ? -10.298 24.134 13.386 1.00 42.59 222 LYS A C 1
ATOM 1498 O O . LYS A 1 182 ? -10.957 23.565 12.578 1.00 42.49 222 LYS A O 1
ATOM 1504 N N . ALA A 1 183 ? -8.981 24.093 13.386 1.00 41.00 223 ALA A N 1
ATOM 1505 C CA . ALA A 1 183 ? -8.220 23.367 12.396 1.00 38.26 223 ALA A CA 1
ATOM 1506 C C . ALA A 1 183 ? -8.485 23.758 10.966 1.00 38.59 223 ALA A C 1
ATOM 1507 O O . ALA A 1 183 ? -8.346 22.985 10.086 1.00 36.89 223 ALA A O 1
ATOM 1509 N N . GLN A 1 184 ? -8.806 24.999 10.746 1.00 35.98 224 GLN A N 1
ATOM 1510 C CA . GLN A 1 184 ? -8.856 25.531 9.392 1.00 40.16 224 GLN A CA 1
ATOM 1511 C C . GLN A 1 184 ? -7.689 26.503 9.139 1.00 37.58 224 GLN A C 1
ATOM 1512 O O . GLN A 1 184 ? -7.215 27.191 10.043 1.00 37.19 224 GLN A O 1
ATOM 1518 N N . GLU A 1 185 ? -7.209 26.535 7.908 1.00 35.77 225 GLU A N 1
ATOM 1519 C CA . GLU A 1 185 ? -5.963 27.243 7.614 1.00 35.38 225 GLU A CA 1
ATOM 1520 C C . GLU A 1 185 ? -6.085 28.748 7.780 1.00 36.27 225 GLU A C 1
ATOM 1521 O O . GLU A 1 185 ? -7.118 29.341 7.471 1.00 35.46 225 GLU A O 1
ATOM 1527 N N . VAL A 1 186 ? -5.026 29.360 8.291 1.00 33.99 226 VAL A N 1
ATOM 1528 C CA . VAL A 1 186 ? -4.960 30.810 8.382 1.00 34.50 226 VAL A CA 1
ATOM 1529 C C . VAL A 1 186 ? -3.637 31.268 7.823 1.00 34.67 226 VAL A C 1
ATOM 1530 O O . VAL A 1 186 ? -2.681 30.488 7.749 1.00 31.96 226 VAL A O 1
ATOM 1534 N N . ALA A 1 187 ? -3.616 32.520 7.383 1.00 32.47 227 ALA A N 1
ATOM 1535 C CA . ALA A 1 187 ? -2.433 33.138 6.826 1.00 36.35 227 ALA A CA 1
ATOM 1536 C C . ALA A 1 187 ? -1.911 32.355 5.614 1.00 37.67 227 ALA A C 1
ATOM 1537 O O . ALA A 1 187 ? -0.721 32.298 5.393 1.00 38.34 227 ALA A O 1
ATOM 1539 N N . GLY A 1 188 ? -2.816 31.737 4.853 1.00 35.44 228 GLY A N 1
ATOM 1540 C CA . GLY A 1 188 ? -2.442 30.964 3.688 1.00 36.96 228 GLY A CA 1
ATOM 1541 C C . GLY A 1 188 ? -2.133 31.837 2.475 1.00 36.76 228 GLY A C 1
ATOM 1542 O O . GLY A 1 188 ? -2.106 33.067 2.555 1.00 36.02 228 GLY A O 1
ATOM 1543 N N . PHE A 1 189 ? -1.872 31.175 1.360 1.00 32.72 229 PHE A N 1
ATOM 1544 C CA . PHE A 1 189 ? -1.625 31.814 0.081 1.00 31.70 229 PHE A CA 1
ATOM 1545 C C . PHE A 1 189 ? -2.348 30.949 -0.924 1.00 31.37 229 PHE A C 1
ATOM 1546 O O . PHE A 1 189 ? -2.355 29.743 -0.789 1.00 32.55 229 PHE A O 1
ATOM 1554 N N . LEU A 1 190 ? -3.011 31.551 -1.897 1.00 31.41 230 LEU A N 1
ATOM 1555 C CA . LEU A 1 190 ? -3.671 30.766 -2.953 1.00 33.13 230 LEU A CA 1
ATOM 1556 C C . LEU A 1 190 ? -2.757 30.944 -4.151 1.00 31.69 230 LEU A C 1
ATOM 1557 O O . LEU A 1 190 ? -2.789 31.975 -4.808 1.00 31.52 230 LEU A O 1
ATOM 1562 N N . LEU A 1 191 ? -1.901 29.969 -4.375 1.00 28.32 231 LEU A N 1
ATOM 1563 C CA . LEU A 1 191 ? -0.998 29.991 -5.504 1.00 29.58 231 LEU A CA 1
ATOM 1564 C C . LEU A 1 191 ? -1.652 29.352 -6.721 1.00 30.88 231 LEU A C 1
ATOM 1565 O O . LEU A 1 191 ? -2.508 28.493 -6.590 1.00 31.46 231 LEU A O 1
ATOM 1570 N N . GLU A 1 192 ? -1.224 29.770 -7.898 1.00 33.05 232 GLU A N 1
ATOM 1571 C CA . GLU A 1 192 ? -1.725 29.210 -9.162 1.00 34.76 232 GLU A CA 1
ATOM 1572 C C . GLU A 1 192 ? -0.585 28.507 -9.850 1.00 31.89 232 GLU A C 1
ATOM 1573 O O . GLU A 1 192 ? 0.546 28.971 -9.812 1.00 30.73 232 GLU A O 1
ATOM 1579 N N . THR A 1 193 ? -0.890 27.395 -10.494 1.00 30.65 233 THR A N 1
ATOM 1580 C CA . THR A 1 193 ? 0.073 26.680 -11.283 1.00 28.97 233 THR A CA 1
ATOM 1581 C C . THR A 1 193 ? 0.634 27.626 -12.346 1.00 28.54 233 THR A C 1
ATOM 1582 O O . THR A 1 193 ? -0.130 28.231 -13.064 1.00 27.41 233 THR A O 1
ATOM 1586 N N . PRO A 1 194 ? 1.979 27.764 -12.423 1.00 27.08 234 PRO A N 1
ATOM 1587 C CA . PRO A 1 194 ? 2.609 28.840 -13.194 1.00 29.71 234 PRO A CA 1
ATOM 1588 C C . PRO A 1 194 ? 2.904 28.533 -14.652 1.00 29.46 234 PRO A C 1
ATOM 1589 O O . PRO A 1 194 ? 3.465 29.381 -15.330 1.00 28.47 234 PRO A O 1
ATOM 1593 N N . VAL A 1 195 ? 2.551 27.339 -15.124 1.00 30.14 235 VAL A N 1
ATOM 1594 C CA . VAL A 1 195 ? 2.892 26.919 -16.492 1.00 30.99 235 VAL A CA 1
ATOM 1595 C C . VAL A 1 195 ? 1.906 25.851 -16.955 1.00 30.82 235 VAL A C 1
ATOM 1596 O O . VAL A 1 195 ? 1.256 25.189 -16.122 1.00 29.16 235 VAL A O 1
ATOM 1600 N N . LYS A 1 196 ? 1.741 25.714 -18.269 1.00 30.07 236 LYS A N 1
ATOM 1601 C CA . LYS A 1 196 ? 0.962 24.599 -18.792 1.00 31.29 236 LYS A CA 1
ATOM 1602 C C . LYS A 1 196 ? 1.902 23.422 -18.927 1.00 32.40 236 LYS A C 1
ATOM 1603 O O . LYS A 1 196 ? 2.757 23.410 -19.779 1.00 36.30 236 LYS A O 1
ATOM 1609 N N . TYR A 1 197 ? 1.771 22.447 -18.055 1.00 35.73 237 TYR A N 1
ATOM 1610 C CA . TYR A 1 197 ? 2.695 21.323 -18.049 1.00 35.02 237 TYR A CA 1
ATOM 1611 C C . TYR A 1 197 ? 2.047 20.123 -18.696 1.00 36.47 237 TYR A C 1
ATOM 1612 O O . TYR A 1 197 ? 0.824 20.015 -18.668 1.00 37.51 237 TYR A O 1
ATOM 1621 N N . THR A 1 198 ? 2.875 19.236 -19.243 1.00 37.05 238 THR A N 1
ATOM 1622 C CA . THR A 1 198 ? 2.422 17.977 -19.820 1.00 40.31 238 THR A CA 1
ATOM 1623 C C . THR A 1 198 ? 2.342 16.918 -18.727 1.00 43.36 238 THR A C 1
ATOM 1624 O O . THR A 1 198 ? 1.383 16.135 -18.670 1.00 41.07 238 THR A O 1
ATOM 1628 N N . ARG A 1 199 ? 3.328 16.915 -17.832 1.00 40.69 239 ARG A N 1
ATOM 1629 C CA . ARG A 1 199 ? 3.239 16.128 -16.607 1.00 41.27 239 ARG A CA 1
ATOM 1630 C C . ARG A 1 199 ? 4.219 16.712 -15.577 1.00 36.87 239 ARG A C 1
ATOM 1631 O O . ARG A 1 199 ? 5.141 17.430 -15.922 1.00 36.45 239 ARG A O 1
ATOM 1639 N N . ILE A 1 200 ? 4.010 16.382 -14.318 1.00 35.25 240 ILE A N 1
ATOM 1640 C CA . ILE A 1 200 ? 4.978 16.700 -13.276 1.00 35.65 240 ILE A CA 1
ATOM 1641 C C . ILE A 1 200 ? 6.053 15.622 -13.381 1.00 35.89 240 ILE A C 1
ATOM 1642 O O . ILE A 1 200 ? 5.771 14.470 -13.137 1.00 37.54 240 ILE A O 1
ATOM 1647 N N . SER A 1 201 ? 7.259 15.976 -13.819 1.00 35.11 241 SER A N 1
ATOM 1648 C CA . SER A 1 201 ? 8.334 14.968 -13.966 1.00 36.58 241 SER A CA 1
ATOM 1649 C C . SER A 1 201 ? 9.042 14.655 -12.651 1.00 35.92 241 SER A C 1
ATOM 1650 O O . SER A 1 201 ? 9.726 13.657 -12.535 1.00 36.50 241 SER A O 1
ATOM 1653 N N . SER A 1 202 ? 8.888 15.505 -11.649 1.00 33.88 242 SER A N 1
ATOM 1654 C CA . SER A 1 202 ? 9.487 15.222 -10.363 1.00 35.34 242 SER A CA 1
ATOM 1655 C C . SER A 1 202 ? 8.823 16.078 -9.297 1.00 33.44 242 SER A C 1
ATOM 1656 O O . SER A 1 202 ? 8.936 17.297 -9.333 1.00 30.84 242 SER A O 1
ATOM 1659 N N . PRO A 1 203 ? 8.110 15.442 -8.356 1.00 33.28 243 PRO A N 1
ATOM 1660 C CA . PRO A 1 203 ? 7.455 16.243 -7.339 1.00 34.65 243 PRO A CA 1
ATOM 1661 C C . PRO A 1 203 ? 8.423 16.687 -6.241 1.00 32.02 243 PRO A C 1
ATOM 1662 O O . PRO A 1 203 ? 9.604 16.342 -6.246 1.00 32.18 243 PRO A O 1
ATOM 1666 N N . PHE A 1 204 ? 7.895 17.452 -5.310 1.00 33.16 244 PHE A N 1
ATOM 1667 C CA . PHE A 1 204 ? 8.637 17.883 -4.150 1.00 32.02 244 PHE A CA 1
ATOM 1668 C C . PHE A 1 204 ? 8.918 16.695 -3.276 1.00 34.14 244 PHE A C 1
ATOM 1669 O O . PHE A 1 204 ? 8.050 15.874 -3.071 1.00 36.43 244 PHE A O 1
ATOM 1677 N N . SER A 1 205 ? 10.122 16.631 -2.719 1.00 37.64 245 SER A N 1
ATOM 1678 C CA . SER A 1 205 ? 10.461 15.603 -1.744 1.00 38.87 245 SER A CA 1
ATOM 1679 C C . SER A 1 205 ? 11.501 16.089 -0.713 1.00 38.54 245 SER A C 1
ATOM 1680 O O . SER A 1 205 ? 12.521 16.700 -1.059 1.00 34.04 245 SER A O 1
ATOM 1683 N N . TYR A 1 206 ? 11.218 15.828 0.554 1.00 39.55 246 TYR A N 1
ATOM 1684 C CA . TYR A 1 206 ? 12.216 16.013 1.612 1.00 43.26 246 TYR A CA 1
ATOM 1685 C C . TYR A 1 206 ? 13.318 14.964 1.541 1.00 48.12 246 TYR A C 1
ATOM 1686 O O . TYR A 1 206 ? 14.426 15.199 2.025 1.00 46.11 246 TYR A O 1
ATOM 1695 N N . GLY A 1 207 ? 13.019 13.825 0.918 1.00 50.33 247 GLY A N 1
ATOM 1696 C CA . GLY A 1 207 ? 13.957 12.716 0.811 1.00 54.66 247 GLY A CA 1
ATOM 1697 C C . GLY A 1 207 ? 14.118 11.920 2.099 1.00 57.87 247 GLY A C 1
ATOM 1698 O O . GLY A 1 207 ? 15.086 11.176 2.236 1.00 58.55 247 GLY A O 1
ATOM 1699 N N . ARG A 1 208 ? 13.164 12.045 3.026 1.00 65.52 248 ARG A N 1
ATOM 1700 C CA . ARG A 1 208 ? 13.308 11.479 4.394 1.00 74.61 248 ARG A CA 1
ATOM 1701 C C . ARG A 1 208 ? 13.089 9.960 4.496 1.00 80.73 248 ARG A C 1
ATOM 1702 O O . ARG A 1 208 ? 12.219 9.409 3.823 1.00 81.82 248 ARG A O 1
ATOM 1710 N N . PHE A 1 209 ? 13.883 9.300 5.350 1.00 89.90 249 PHE A N 1
ATOM 1711 C CA . PHE A 1 209 ? 13.873 7.823 5.491 1.00 91.15 249 PHE A CA 1
ATOM 1712 C C . PHE A 1 209 ? 12.500 7.281 5.926 1.00 87.16 249 PHE A C 1
ATOM 1713 O O . PHE A 1 209 ? 11.721 7.991 6.566 1.00 82.18 249 PHE A O 1
ATOM 1721 N N . HIS A 1 210 ? 12.219 6.031 5.548 1.00 91.61 250 HIS A N 1
ATOM 1722 C CA . HIS A 1 210 ? 10.967 5.327 5.886 1.00 92.16 250 HIS A CA 1
ATOM 1723 C C . HIS A 1 210 ? 11.279 3.851 6.153 1.00 89.80 250 HIS A C 1
ATOM 1724 O O . HIS A 1 210 ? 10.786 3.262 7.116 1.00 88.46 250 HIS A O 1
ATOM 1731 N N . ARG A 1 217 ? 17.297 11.532 -3.162 1.00 60.28 257 ARG A N 1
ATOM 1732 C CA . ARG A 1 217 ? 15.854 11.731 -3.299 1.00 59.21 257 ARG A CA 1
ATOM 1733 C C . ARG A 1 217 ? 15.319 13.155 -2.996 1.00 54.40 257 ARG A C 1
ATOM 1734 O O . ARG A 1 217 ? 14.193 13.462 -3.400 1.00 52.58 257 ARG A O 1
ATOM 1742 N N . PRO A 1 218 ? 16.083 14.026 -2.292 1.00 48.41 258 PRO A N 1
ATOM 1743 C CA . PRO A 1 218 ? 15.454 15.313 -1.933 1.00 44.03 258 PRO A CA 1
ATOM 1744 C C . PRO A 1 218 ? 15.310 16.241 -3.126 1.00 37.53 258 PRO A C 1
ATOM 1745 O O . PRO A 1 218 ? 16.284 16.480 -3.825 1.00 37.74 258 PRO A O 1
ATOM 1749 N N . HIS A 1 219 ? 14.115 16.779 -3.339 1.00 35.29 259 HIS A N 1
ATOM 1750 C CA . HIS A 1 219 ? 13.876 17.726 -4.444 1.00 33.17 259 HIS A CA 1
ATOM 1751 C C . HIS A 1 219 ? 13.040 18.895 -3.942 1.00 33.67 259 HIS A C 1
ATOM 1752 O O . HIS A 1 219 ? 11.887 18.714 -3.564 1.00 31.15 259 HIS A O 1
ATOM 1759 N N . TYR A 1 220 ? 13.640 20.086 -3.909 1.00 30.09 260 TYR A N 1
ATOM 1760 C CA . TYR A 1 220 ? 13.046 21.214 -3.212 1.00 31.79 260 TYR A CA 1
ATOM 1761 C C . TYR A 1 220 ? 12.210 22.124 -4.144 1.00 29.05 260 TYR A C 1
ATOM 1762 O O . TYR A 1 220 ? 12.272 23.345 -4.062 1.00 32.20 260 TYR A O 1
ATOM 1771 N N . GLY A 1 221 ? 11.400 21.499 -4.986 1.00 28.45 261 GLY A N 1
ATOM 1772 C CA . GLY A 1 221 ? 10.501 22.208 -5.893 1.00 26.92 261 GLY A CA 1
ATOM 1773 C C . GLY A 1 221 ? 9.704 21.172 -6.651 1.00 27.37 261 GLY A C 1
ATOM 1774 O O . GLY A 1 221 ? 9.719 20.007 -6.314 1.00 28.16 261 GLY A O 1
ATOM 1775 N N . VAL A 1 222 ? 8.965 21.625 -7.650 1.00 29.01 262 VAL A N 1
ATOM 1776 C CA . VAL A 1 222 ? 8.206 20.744 -8.534 1.00 30.61 262 VAL A CA 1
ATOM 1777 C C . VAL A 1 222 ? 8.789 20.977 -9.911 1.00 28.81 262 VAL A C 1
ATOM 1778 O O . VAL A 1 222 ? 8.962 22.120 -10.320 1.00 29.77 262 VAL A O 1
ATOM 1782 N N . ASP A 1 223 ? 9.116 19.895 -10.603 1.00 30.84 263 ASP A N 1
ATOM 1783 C CA . ASP A 1 223 ? 9.562 19.970 -11.992 1.00 31.19 263 ASP A CA 1
ATOM 1784 C C . ASP A 1 223 ? 8.361 19.724 -12.885 1.00 31.56 263 ASP A C 1
ATOM 1785 O O . ASP A 1 223 ? 7.721 18.670 -12.820 1.00 32.32 263 ASP A O 1
ATOM 1790 N N . TYR A 1 224 ? 8.044 20.731 -13.689 1.00 32.02 264 TYR A N 1
ATOM 1791 C CA . TYR A 1 224 ? 6.898 20.674 -14.591 1.00 33.69 264 TYR A CA 1
ATOM 1792 C C . TYR A 1 224 ? 7.463 20.476 -15.972 1.00 33.36 264 TYR A C 1
ATOM 1793 O O . TYR A 1 224 ? 8.155 21.362 -16.473 1.00 33.79 264 TYR A O 1
ATOM 1802 N N . ALA A 1 225 ? 7.222 19.315 -16.566 1.00 35.23 265 ALA A N 1
ATOM 1803 C CA . ALA A 1 225 ? 7.634 19.091 -17.958 1.00 36.63 265 ALA A CA 1
ATOM 1804 C C . ALA A 1 225 ? 6.759 19.965 -18.852 1.00 34.27 265 ALA A C 1
ATOM 1805 O O . ALA A 1 225 ? 5.542 19.961 -18.736 1.00 36.16 265 ALA A O 1
ATOM 1807 N N . ALA A 1 226 ? 7.391 20.766 -19.690 1.00 33.64 266 ALA A N 1
ATOM 1808 C CA . ALA A 1 226 ? 6.676 21.618 -20.612 1.00 32.89 266 ALA A CA 1
ATOM 1809 C C . ALA A 1 226 ? 7.494 21.838 -21.855 1.00 34.29 266 ALA A C 1
ATOM 1810 O O . ALA A 1 226 ? 8.698 21.667 -21.850 1.00 34.14 266 ALA A O 1
ATOM 1812 N N . LYS A 1 227 ? 6.826 22.285 -22.900 1.00 36.46 267 LYS A N 1
ATOM 1813 C CA . LYS A 1 227 ? 7.479 22.626 -24.155 1.00 37.59 267 LYS A CA 1
ATOM 1814 C C . LYS A 1 227 ? 8.387 23.811 -24.017 1.00 35.08 267 LYS A C 1
ATOM 1815 O O . LYS A 1 227 ? 8.068 24.803 -23.341 1.00 33.22 267 LYS A O 1
ATOM 1821 N N . HIS A 1 228 ? 9.528 23.726 -24.692 1.00 35.94 268 HIS A N 1
ATOM 1822 C CA . HIS A 1 228 ? 10.454 24.844 -24.732 1.00 34.41 268 HIS A CA 1
ATOM 1823 C C . HIS A 1 228 ? 9.707 26.070 -25.238 1.00 35.67 268 HIS A C 1
ATOM 1824 O O . HIS A 1 228 ? 8.948 25.980 -26.212 1.00 32.65 268 HIS A O 1
ATOM 1831 N N . GLY A 1 229 ? 9.867 27.208 -24.564 1.00 32.76 269 GLY A N 1
ATOM 1832 C CA . GLY A 1 229 ? 9.146 28.428 -24.948 1.00 30.75 269 GLY A CA 1
ATOM 1833 C C . GLY A 1 229 ? 7.798 28.643 -24.278 1.00 29.68 269 GLY A C 1
ATOM 1834 O O . GLY A 1 229 ? 7.215 29.723 -24.395 1.00 28.17 269 GLY A O 1
ATOM 1835 N N . SER A 1 230 ? 7.295 27.640 -23.562 1.00 30.26 270 SER A N 1
ATOM 1836 C CA . SER A 1 230 ? 6.013 27.776 -22.867 1.00 29.25 270 SER A CA 1
ATOM 1837 C C . SER A 1 230 ? 6.015 29.005 -21.919 1.00 29.44 270 SER A C 1
ATOM 1838 O O . SER A 1 230 ? 7.004 29.288 -21.233 1.00 30.13 270 SER A O 1
ATOM 1841 N N . LEU A 1 231 ? 4.921 29.749 -21.907 1.00 27.60 271 LEU A N 1
ATOM 1842 C CA . LEU A 1 231 ? 4.806 30.893 -21.039 1.00 26.60 271 LEU A CA 1
ATOM 1843 C C . LEU A 1 231 ? 4.795 30.502 -19.557 1.00 28.55 271 LEU A C 1
ATOM 1844 O O . LEU A 1 231 ? 4.122 29.558 -19.159 1.00 27.15 271 LEU A O 1
ATOM 1849 N N . ILE A 1 232 ? 5.545 31.267 -18.758 1.00 27.22 272 ILE A N 1
ATOM 1850 C CA . ILE A 1 232 ? 5.593 31.104 -17.311 1.00 27.71 272 ILE A CA 1
ATOM 1851 C C . ILE A 1 232 ? 4.975 32.347 -16.705 1.00 28.01 272 ILE A C 1
ATOM 1852 O O . ILE A 1 232 ? 5.346 33.483 -17.049 1.00 29.32 272 ILE A O 1
ATOM 1857 N N . HIS A 1 233 ? 3.998 32.113 -15.836 1.00 26.14 273 HIS A N 1
ATOM 1858 C CA . HIS A 1 233 ? 3.239 33.144 -15.181 1.00 27.82 273 HIS A CA 1
ATOM 1859 C C . HIS A 1 233 ? 3.493 33.077 -13.684 1.00 27.33 273 HIS A C 1
ATOM 1860 O O . HIS A 1 233 ? 3.563 31.986 -13.109 1.00 27.89 273 HIS A O 1
ATOM 1867 N N . SER A 1 234 ? 3.588 34.228 -13.039 1.00 29.76 274 SER A N 1
ATOM 1868 C CA . SER A 1 234 ? 3.792 34.273 -11.583 1.00 29.99 274 SER A CA 1
ATOM 1869 C C . SER A 1 234 ? 2.639 33.614 -10.842 1.00 28.41 274 SER A C 1
ATOM 1870 O O . SER A 1 234 ? 1.477 33.933 -11.073 1.00 30.89 274 SER A O 1
ATOM 1873 N N . ALA A 1 235 ? 2.963 32.722 -9.916 1.00 27.44 275 ALA A N 1
ATOM 1874 C CA . ALA A 1 235 ? 1.945 32.033 -9.135 1.00 26.90 275 ALA A CA 1
ATOM 1875 C C . ALA A 1 235 ? 1.307 32.934 -8.104 1.00 28.13 275 ALA A C 1
ATOM 1876 O O . ALA A 1 235 ? 0.308 32.536 -7.490 1.00 26.83 275 ALA A O 1
ATOM 1878 N N . SER A 1 236 ? 1.901 34.121 -7.890 1.00 26.53 276 SER A N 1
ATOM 1879 C CA . SER A 1 236 ? 1.446 35.051 -6.873 1.00 28.95 276 SER A CA 1
ATOM 1880 C C . SER A 1 236 ? 1.827 36.494 -7.207 1.00 28.33 276 SER A C 1
ATOM 1881 O O . SER A 1 236 ? 2.614 36.762 -8.119 1.00 29.17 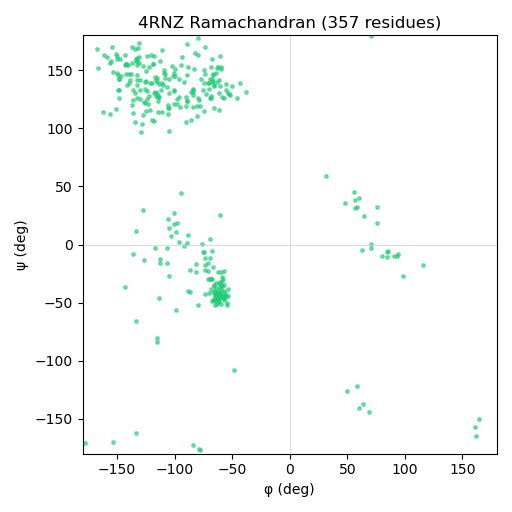276 SER A O 1
ATOM 1884 N N . ASP A 1 237 ? 1.271 37.405 -6.428 1.00 28.31 277 ASP A N 1
ATOM 1885 C CA . ASP A 1 237 ? 1.781 38.756 -6.361 1.00 28.96 277 ASP A CA 1
ATOM 1886 C C . ASP A 1 237 ? 3.134 38.675 -5.716 1.00 30.18 277 ASP A C 1
ATOM 1887 O O . ASP A 1 237 ? 3.439 37.701 -5.006 1.00 30.51 277 ASP A O 1
ATOM 1892 N N . GLY A 1 238 ? 3.937 39.711 -5.929 1.00 30.20 278 GLY A N 1
ATOM 1893 C CA . GLY A 1 238 ? 5.163 39.859 -5.151 1.00 32.56 278 GLY A CA 1
ATOM 1894 C C . GLY A 1 238 ? 6.152 40.794 -5.782 1.00 33.18 278 GLY A C 1
ATOM 1895 O O . GLY A 1 238 ? 5.819 41.546 -6.704 1.00 30.85 278 GLY A O 1
ATOM 1896 N N . ARG A 1 239 ? 7.385 40.721 -5.290 1.00 35.04 279 ARG A N 1
ATOM 1897 C CA . ARG A 1 239 ? 8.475 41.566 -5.788 1.00 35.91 279 ARG A CA 1
ATOM 1898 C C . ARG A 1 239 ? 9.659 40.719 -6.202 1.00 32.10 279 ARG A C 1
ATOM 1899 O O . ARG A 1 239 ? 10.065 39.807 -5.474 1.00 32.76 279 ARG A O 1
ATOM 1907 N N . VAL A 1 240 ? 10.214 41.016 -7.366 1.00 32.46 280 VAL A N 1
ATOM 1908 C CA . VAL A 1 240 ? 11.363 40.280 -7.863 1.00 35.59 280 VAL A CA 1
ATOM 1909 C C . VAL A 1 240 ? 12.575 40.578 -6.988 1.00 37.00 280 VAL A C 1
ATOM 1910 O O . VAL A 1 240 ? 12.914 41.724 -6.791 1.00 34.76 280 VAL A O 1
ATOM 1914 N N . GLY A 1 241 ? 13.215 39.536 -6.478 1.00 39.73 281 GLY A N 1
ATOM 1915 C CA . GLY A 1 241 ? 14.423 39.684 -5.658 1.00 42.83 281 GLY A CA 1
ATOM 1916 C C . GLY A 1 241 ? 15.650 39.439 -6.494 1.00 45.06 281 GLY A C 1
ATOM 1917 O O . GLY A 1 241 ? 16.530 40.264 -6.573 1.00 57.82 281 GLY A O 1
ATOM 1918 N N . PHE A 1 242 ? 15.707 38.285 -7.119 1.00 48.73 282 PHE A N 1
ATOM 1919 C CA . PHE A 1 242 ? 16.813 37.947 -7.983 1.00 45.61 282 PHE A CA 1
ATOM 1920 C C . PHE A 1 242 ? 16.260 37.578 -9.342 1.00 44.87 282 PHE A C 1
ATOM 1921 O O . PHE A 1 242 ? 15.164 37.034 -9.474 1.00 45.33 282 PHE A O 1
ATOM 1929 N N . MET A 1 243 ? 17.050 37.862 -10.350 1.00 42.19 283 MET A N 1
ATOM 1930 C CA . MET A 1 243 ? 16.701 37.564 -11.691 1.00 44.01 283 MET A CA 1
ATOM 1931 C C . MET A 1 243 ? 18.013 37.471 -12.474 1.00 44.68 283 MET A C 1
ATOM 1932 O O . MET A 1 243 ? 18.723 38.461 -12.622 1.00 47.04 283 MET A O 1
ATOM 1937 N N . GLY A 1 244 ? 18.362 36.282 -12.938 1.00 42.31 284 GLY A N 1
ATOM 1938 C CA . GLY A 1 244 ? 19.604 36.108 -13.673 1.00 40.52 284 GLY A CA 1
ATOM 1939 C C . GLY A 1 244 ? 19.936 34.644 -13.752 1.00 43.59 284 GLY A C 1
ATOM 1940 O O . GLY A 1 244 ? 19.029 33.814 -13.736 1.00 40.81 284 GLY A O 1
ATOM 1941 N N . VAL A 1 245 ? 21.226 34.314 -13.814 1.00 41.62 285 VAL A N 1
ATOM 1942 C CA . VAL A 1 245 ? 21.637 32.934 -13.996 1.00 41.22 285 VAL A CA 1
ATOM 1943 C C . VAL A 1 245 ? 22.200 32.410 -12.684 1.00 42.82 285 VAL A C 1
ATOM 1944 O O . VAL A 1 245 ? 22.973 33.109 -12.032 1.00 40.60 285 VAL A O 1
ATOM 1948 N N . LYS A 1 246 ? 21.815 31.193 -12.304 1.00 41.97 286 LYS A N 1
ATOM 1949 C CA . LYS A 1 246 ? 22.427 30.488 -11.171 1.00 41.38 286 LYS A CA 1
ATOM 1950 C C . LYS A 1 246 ? 22.815 29.097 -11.616 1.00 43.82 286 LYS A C 1
ATOM 1951 O O . LYS A 1 246 ? 21.977 28.341 -12.135 1.00 46.59 286 LYS A O 1
ATOM 1957 N N . ALA A 1 247 ? 24.087 28.740 -11.432 1.00 40.40 287 ALA A N 1
ATOM 1958 C CA . ALA A 1 247 ? 24.541 27.439 -11.853 1.00 40.32 287 ALA A CA 1
ATOM 1959 C C . ALA A 1 247 ? 23.596 26.409 -11.269 1.00 39.85 287 ALA A C 1
ATOM 1960 O O . ALA A 1 247 ? 23.331 26.445 -10.077 1.00 41.60 287 ALA A O 1
ATOM 1962 N N . GLY A 1 248 ? 23.082 25.510 -12.106 1.00 37.93 288 GLY A N 1
ATOM 1963 C CA . GLY A 1 248 ? 22.194 24.442 -11.657 1.00 39.73 288 GLY A CA 1
ATOM 1964 C C . GLY A 1 248 ? 20.727 24.799 -11.901 1.00 38.26 288 GLY A C 1
ATOM 1965 O O . GLY A 1 248 ? 19.897 23.919 -12.079 1.00 40.53 288 GLY A O 1
ATOM 1966 N N . TYR A 1 249 ? 20.422 26.089 -11.928 1.00 39.94 289 TYR A N 1
ATOM 1967 C CA . TYR A 1 249 ? 19.076 26.557 -12.253 1.00 39.00 289 TYR A CA 1
ATOM 1968 C C . TYR A 1 249 ? 18.987 27.176 -13.643 1.00 42.26 289 TYR A C 1
ATOM 1969 O O . TYR A 1 249 ? 17.880 27.369 -14.161 1.00 41.16 289 TYR A O 1
ATOM 1978 N N . GLY A 1 250 ? 20.124 27.522 -14.240 1.00 37.24 290 GLY A N 1
ATOM 1979 C CA . GLY A 1 250 ? 20.115 28.329 -15.446 1.00 36.64 290 GLY A CA 1
ATOM 1980 C C . GLY A 1 250 ? 19.527 29.697 -15.166 1.00 36.91 290 GLY A C 1
ATOM 1981 O O . GLY A 1 250 ? 19.825 30.302 -14.126 1.00 38.01 290 GLY A O 1
ATOM 1982 N N . LYS A 1 251 ? 18.679 30.192 -16.072 1.00 36.64 291 LYS A N 1
ATOM 1983 C CA . LYS A 1 251 ? 17.979 31.458 -15.833 1.00 35.50 291 LYS A CA 1
ATOM 1984 C C . LYS A 1 251 ? 16.849 31.261 -14.833 1.00 32.46 291 LYS A C 1
ATOM 1985 O O . LYS A 1 251 ? 16.046 30.336 -14.966 1.00 34.30 291 LYS A O 1
ATOM 1991 N N . VAL A 1 252 ? 16.777 32.157 -13.866 1.00 32.36 292 VAL A N 1
ATOM 1992 C CA . VAL A 1 252 ? 15.844 32.020 -12.776 1.00 33.57 292 VAL A CA 1
ATOM 1993 C C . VAL A 1 252 ? 15.337 33.388 -12.298 1.00 32.45 292 VAL A C 1
ATOM 1994 O O . VAL A 1 252 ? 16.042 34.407 -12.327 1.00 34.47 292 VAL A O 1
ATOM 1998 N N . VAL A 1 253 ? 14.078 33.412 -11.902 1.00 32.59 293 VAL A N 1
ATOM 1999 C CA . VAL A 1 253 ? 13.468 34.575 -11.275 1.00 31.03 293 VAL A CA 1
ATOM 2000 C C . VAL A 1 253 ? 13.021 34.133 -9.901 1.00 32.05 293 VAL A C 1
ATOM 2001 O O . VAL A 1 253 ? 12.478 33.031 -9.740 1.00 33.67 293 VAL A O 1
AT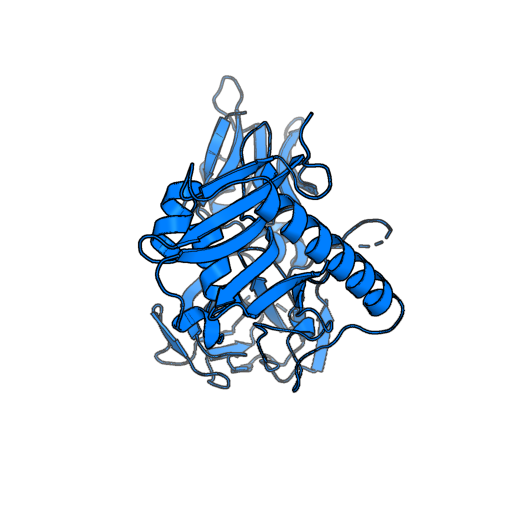OM 2005 N N . GLU A 1 254 ? 13.233 35.008 -8.926 1.00 29.85 294 GLU A N 1
ATOM 2006 C CA . GLU A 1 254 ? 12.820 34.791 -7.554 1.00 31.96 294 GLU A CA 1
ATOM 2007 C C . GLU A 1 254 ? 11.945 35.959 -7.185 1.00 30.73 294 GLU A C 1
ATOM 2008 O O . GLU A 1 254 ? 12.283 37.104 -7.464 1.00 32.22 294 GLU A O 1
ATOM 2014 N N . ILE A 1 255 ? 10.797 35.641 -6.605 1.00 32.34 295 ILE A N 1
ATOM 2015 C CA . ILE A 1 255 ? 9.806 36.616 -6.204 1.00 31.70 295 ILE A CA 1
ATOM 2016 C C . ILE A 1 255 ? 9.491 36.415 -4.734 1.00 31.99 295 ILE A C 1
ATOM 2017 O O . ILE A 1 255 ? 9.377 35.278 -4.271 1.00 31.42 295 ILE A O 1
ATOM 2022 N N . HIS A 1 256 ? 9.331 37.524 -4.007 1.00 33.20 296 HIS A N 1
ATOM 2023 C CA . HIS A 1 256 ? 9.022 37.495 -2.582 1.00 32.25 296 HIS A CA 1
ATOM 2024 C C . HIS A 1 256 ? 7.654 38.072 -2.286 1.00 32.15 296 HIS A C 1
ATOM 2025 O O . HIS A 1 256 ? 7.254 39.092 -2.864 1.00 29.31 296 HIS A O 1
ATOM 2032 N N . LEU A 1 257 ? 6.959 37.422 -1.360 1.00 32.77 297 LEU A N 1
ATOM 2033 C CA . LEU A 1 257 ? 5.657 37.865 -0.900 1.00 33.86 297 LEU A CA 1
ATOM 2034 C C . LEU A 1 257 ? 5.514 37.411 0.532 1.00 32.89 297 LEU A C 1
ATOM 2035 O O . LEU A 1 257 ? 5.481 36.199 0.808 1.00 27.87 297 LEU A O 1
ATOM 2040 N N . ASN A 1 258 ? 5.400 38.380 1.445 1.00 33.61 298 ASN A N 1
ATOM 2041 C CA . ASN A 1 258 ? 5.336 38.096 2.870 1.00 31.85 298 ASN A CA 1
ATOM 2042 C C . ASN A 1 258 ? 6.496 37.156 3.239 1.00 30.66 298 ASN A C 1
ATOM 2043 O O . ASN A 1 258 ? 7.623 37.452 2.902 1.00 32.79 298 ASN A O 1
ATOM 2048 N N . GLU A 1 259 ? 6.233 36.022 3.880 1.00 33.29 299 GLU A N 1
ATOM 2049 C CA . GLU A 1 259 ? 7.314 35.103 4.259 1.00 33.83 299 GLU A CA 1
ATOM 2050 C C . GLU A 1 259 ? 7.678 34.075 3.172 1.00 34.24 299 GLU A C 1
ATOM 2051 O O . GLU A 1 259 ? 8.494 33.177 3.411 1.00 32.40 299 GLU A O 1
ATOM 2057 N N . LEU A 1 260 ? 7.114 34.237 1.975 1.00 31.76 300 LEU A N 1
ATOM 2058 C CA . LEU A 1 260 ? 7.436 33.362 0.856 1.00 31.79 300 LEU A CA 1
ATOM 2059 C C . LEU A 1 260 ? 8.501 33.885 -0.084 1.00 30.55 300 LEU A C 1
ATOM 2060 O O . LEU A 1 260 ? 8.568 35.069 -0.434 1.00 31.52 300 LEU A O 1
ATOM 2065 N N . ARG A 1 261 ? 9.312 32.948 -0.550 1.00 31.26 301 ARG A N 1
ATOM 2066 C CA . ARG A 1 261 ? 10.152 33.153 -1.701 1.00 31.20 301 ARG A CA 1
ATOM 2067 C C . ARG A 1 261 ? 9.801 32.078 -2.748 1.00 30.85 301 ARG A C 1
ATOM 2068 O O . ARG A 1 261 ? 9.807 30.878 -2.456 1.00 27.91 301 ARG A O 1
ATOM 2076 N N . LEU A 1 262 ? 9.518 32.538 -3.965 1.00 29.89 302 LEU A N 1
ATOM 2077 C CA . LEU A 1 262 ? 9.043 31.675 -5.052 1.00 30.19 302 LEU A CA 1
ATOM 2078 C C . LEU A 1 262 ? 10.085 31.685 -6.164 1.00 28.94 302 LEU A C 1
ATOM 2079 O O . LEU A 1 262 ? 10.492 32.742 -6.624 1.00 33.18 302 LEU A O 1
ATOM 2084 N N . VAL A 1 263 ? 10.501 30.494 -6.586 1.00 28.76 303 VAL A N 1
ATOM 2085 C CA . VAL A 1 263 ? 11.623 30.327 -7.520 1.00 29.58 303 VAL A CA 1
ATOM 2086 C C . VAL A 1 263 ? 11.138 29.692 -8.816 1.00 27.90 303 VAL A C 1
ATOM 2087 O O . VAL A 1 263 ? 10.469 28.682 -8.775 1.00 26.91 303 VAL A O 1
ATOM 2091 N N . TYR A 1 264 ? 11.508 30.274 -9.949 1.00 27.36 304 TYR A N 1
ATOM 2092 C CA . TYR A 1 264 ? 11.102 29.802 -11.267 1.00 27.84 304 TYR A CA 1
ATOM 2093 C C . TYR A 1 264 ? 12.342 29.639 -12.114 1.00 29.85 304 TYR A C 1
ATOM 2094 O O . TYR A 1 264 ? 12.881 30.636 -12.583 1.00 29.85 304 TYR A O 1
ATOM 2103 N N . ALA A 1 265 ? 12.788 28.401 -12.322 1.00 29.23 305 ALA A N 1
ATOM 2104 C CA . ALA A 1 265 ? 14.105 28.148 -12.900 1.00 31.44 305 ALA A CA 1
ATOM 2105 C C . ALA A 1 265 ? 14.065 27.363 -14.208 1.00 31.86 305 ALA A C 1
ATOM 2106 O O . ALA A 1 265 ? 13.084 26.687 -14.528 1.00 29.64 305 ALA A O 1
ATOM 2108 N N . HIS A 1 266 ? 15.199 27.448 -14.901 1.00 30.91 306 HIS A N 1
ATOM 2109 C CA . HIS A 1 266 ? 15.469 26.862 -16.195 1.00 33.05 306 HIS A CA 1
ATOM 2110 C C . HIS A 1 266 ? 14.806 27.628 -17.339 1.00 33.67 306 HIS A C 1
ATOM 2111 O O . HIS A 1 266 ? 14.443 27.036 -18.336 1.00 37.82 306 HIS A O 1
ATOM 2118 N N . MET A 1 267 ? 14.673 28.934 -17.207 1.00 33.41 307 MET A N 1
ATOM 2119 C CA . MET A 1 267 ? 13.968 29.708 -18.204 1.00 36.03 307 MET A CA 1
ATOM 2120 C C . MET A 1 267 ? 14.830 29.865 -19.463 1.00 38.60 307 MET A C 1
ATOM 2121 O O . MET A 1 267 ? 16.056 29.875 -19.377 1.00 36.88 307 MET A O 1
ATOM 2126 N N . SER A 1 268 ? 14.183 29.976 -20.626 1.00 37.22 308 SER A N 1
ATOM 2127 C CA . SER A 1 268 ? 14.888 30.314 -21.867 1.00 37.82 308 SER A CA 1
ATOM 2128 C C . SER A 1 268 ? 14.972 31.823 -21.990 1.00 37.29 308 SER A C 1
ATOM 2129 O O . SER A 1 268 ? 15.871 32.334 -22.647 1.00 37.73 308 SER A O 1
ATOM 2132 N N . ALA A 1 269 ? 14.089 32.547 -21.309 1.00 37.60 309 ALA A N 1
ATOM 2133 C CA . ALA A 1 269 ? 14.059 34.010 -21.410 1.00 36.21 309 ALA A CA 1
ATOM 2134 C C . ALA A 1 269 ? 13.200 34.617 -20.316 1.00 37.27 309 ALA A C 1
ATOM 2135 O O . ALA A 1 269 ? 12.240 33.986 -19.849 1.00 36.45 309 ALA A O 1
ATOM 2137 N N . PHE A 1 270 ? 13.526 35.846 -19.932 1.00 34.56 310 PHE A N 1
ATOM 2138 C CA . PHE A 1 270 ? 12.727 36.624 -18.993 1.00 37.82 310 PHE A CA 1
ATOM 2139 C C . PHE A 1 270 ? 11.784 37.512 -19.787 1.00 39.84 310 PHE A C 1
ATOM 2140 O O . PHE A 1 270 ? 12.086 37.859 -20.923 1.00 41.08 310 PHE A O 1
ATOM 2148 N N . ALA A 1 271 ? 10.664 37.899 -19.191 1.00 37.67 311 ALA A N 1
ATOM 2149 C CA . ALA A 1 271 ? 9.741 38.829 -19.842 1.00 39.25 311 ALA A CA 1
ATOM 2150 C C . ALA A 1 271 ? 10.417 40.192 -20.004 1.00 41.55 311 ALA A C 1
ATOM 2151 O O . ALA A 1 271 ? 11.044 40.675 -19.076 1.00 39.74 311 ALA A O 1
ATOM 2153 N N . ASN A 1 272 ? 10.236 40.815 -21.162 1.00 43.42 312 ASN A N 1
ATOM 2154 C CA . ASN A 1 272 ? 10.687 42.184 -21.382 1.00 46.50 312 ASN A CA 1
ATOM 2155 C C . ASN A 1 272 ? 10.352 43.164 -20.255 1.00 46.03 312 ASN A C 1
ATOM 2156 O O . ASN A 1 272 ? 9.201 43.292 -19.840 1.00 42.83 312 ASN A O 1
ATOM 2161 N N . GLY A 1 273 ? 11.362 43.860 -19.750 1.00 43.61 313 GLY A N 1
ATOM 2162 C CA . GLY A 1 273 ? 11.124 44.892 -18.759 1.00 45.90 313 GLY A CA 1
ATOM 2163 C C . GLY A 1 273 ? 11.020 44.395 -17.334 1.00 47.62 313 GLY A C 1
ATOM 2164 O O . GLY A 1 273 ? 10.952 45.201 -16.401 1.00 47.23 313 GLY A O 1
ATOM 2165 N N . LEU A 1 274 ? 11.018 43.081 -17.138 1.00 45.09 314 LEU A N 1
ATOM 2166 C CA . LEU A 1 274 ? 11.063 42.554 -15.786 1.00 45.08 314 LEU A CA 1
ATOM 2167 C C . LEU A 1 274 ? 12.458 42.830 -15.208 1.00 44.67 314 LEU A C 1
ATOM 2168 O O . LEU A 1 274 ? 13.443 42.583 -15.879 1.00 40.54 314 LEU A O 1
ATOM 2173 N N . LYS A 1 275 ? 12.544 43.321 -13.979 1.00 46.23 315 LYS A N 1
ATOM 2174 C CA . LYS A 1 275 ? 13.853 43.444 -13.331 1.00 49.20 315 LYS A CA 1
ATOM 2175 C C . LYS A 1 275 ? 13.786 43.328 -11.826 1.00 46.54 315 LYS A C 1
ATOM 2176 O O . LYS A 1 275 ? 12.720 43.455 -11.201 1.00 44.03 315 LYS A O 1
ATOM 2182 N N . LYS A 1 276 ? 14.955 43.100 -11.246 1.00 47.37 316 LYS A N 1
ATOM 2183 C CA . LYS A 1 276 ? 15.137 43.206 -9.811 1.00 46.82 316 LYS A CA 1
ATOM 2184 C C . LYS A 1 276 ? 14.324 44.370 -9.260 1.00 44.05 316 LYS A C 1
ATOM 2185 O O . LYS A 1 276 ? 14.337 45.469 -9.802 1.00 43.37 316 LYS A O 1
ATOM 2191 N N . GLY A 1 277 ? 13.579 44.120 -8.193 1.00 41.56 317 GLY A N 1
ATOM 2192 C CA . GLY A 1 277 ? 12.677 45.123 -7.664 1.00 41.60 317 GLY A CA 1
ATOM 2193 C C . GLY A 1 277 ? 11.332 45.298 -8.354 1.00 41.57 317 GLY A C 1
ATOM 2194 O O . GLY A 1 277 ? 10.471 45.998 -7.814 1.00 42.20 317 GLY A O 1
ATOM 2195 N N . SER A 1 278 ? 11.111 44.689 -9.523 1.00 39.28 318 SER A N 1
ATOM 2196 C CA . SER A 1 278 ? 9.796 44.818 -10.179 1.00 40.17 318 SER A CA 1
ATOM 2197 C C . SER A 1 278 ? 8.725 44.247 -9.271 1.00 39.65 318 SER A C 1
ATOM 2198 O O . SER A 1 278 ? 8.928 43.204 -8.666 1.00 40.71 318 SER A O 1
ATOM 2201 N N . PHE A 1 279 ? 7.604 44.945 -9.160 1.00 38.45 319 PHE A N 1
ATOM 2202 C CA . PHE A 1 279 ? 6.423 44.365 -8.553 1.00 43.60 319 PHE A CA 1
ATOM 2203 C C . PHE A 1 279 ? 5.685 43.568 -9.627 1.00 41.84 319 PHE A C 1
ATOM 2204 O O . PHE A 1 279 ? 5.508 44.068 -10.745 1.00 38.85 319 PHE A O 1
ATOM 2212 N N . VAL A 1 280 ? 5.311 42.328 -9.301 1.00 39.79 320 VAL A N 1
ATOM 2213 C CA . VAL A 1 280 ? 4.545 41.463 -10.222 1.00 38.34 320 VAL A CA 1
ATOM 2214 C C . VAL A 1 280 ? 3.188 41.073 -9.664 1.00 37.75 320 VAL A C 1
ATOM 2215 O O . VAL A 1 280 ? 2.987 41.039 -8.450 1.00 36.55 320 VAL A O 1
ATOM 2219 N N . LYS A 1 281 ? 2.253 40.746 -10.561 1.00 34.62 321 LYS A N 1
ATOM 2220 C CA . LYS A 1 281 ? 0.933 40.325 -10.138 1.00 34.35 321 LYS A CA 1
ATOM 2221 C C . LYS A 1 281 ? 0.776 38.854 -10.409 1.00 31.71 321 LYS A C 1
ATOM 2222 O O . LYS A 1 281 ? 1.368 38.329 -11.349 1.00 28.95 321 LYS A O 1
ATOM 2228 N N . LYS A 1 282 ? -0.032 38.195 -9.592 1.00 29.66 322 LYS A N 1
ATOM 2229 C CA . LYS A 1 282 ? -0.391 36.840 -9.863 1.00 32.21 322 LYS A CA 1
ATOM 2230 C C . LYS A 1 282 ? -0.928 36.776 -11.296 1.00 31.76 322 LYS A C 1
ATOM 2231 O O . LYS A 1 282 ? -1.758 37.601 -11.675 1.00 31.93 322 LYS A O 1
ATOM 2237 N N . GLY A 1 283 ? -0.407 35.843 -12.092 1.00 31.21 323 GLY A N 1
ATOM 2238 C CA . GLY A 1 283 ? -0.850 35.639 -13.472 1.00 30.86 323 GLY A CA 1
ATOM 2239 C C . GLY A 1 283 ? -0.039 36.377 -14.505 1.00 31.16 323 GLY A C 1
ATOM 2240 O O . GLY A 1 283 ? -0.219 36.185 -15.702 1.00 29.47 323 GLY A O 1
ATOM 2241 N N . GLN A 1 284 ? 0.854 37.244 -14.058 1.00 30.33 324 GLN A N 1
ATOM 2242 C CA . GLN A 1 284 ? 1.665 38.019 -14.983 1.00 29.53 324 GLN A CA 1
ATOM 2243 C C . GLN A 1 284 ? 2.730 37.136 -15.599 1.00 29.52 324 GLN A C 1
ATOM 2244 O O . GLN A 1 284 ? 3.345 36.342 -14.893 1.00 28.79 324 GLN A O 1
ATOM 2250 N N . ILE A 1 285 ? 2.979 37.293 -16.899 1.00 27.25 325 ILE A N 1
ATOM 2251 C CA . ILE A 1 285 ? 4.024 36.524 -17.596 1.00 30.87 325 ILE A CA 1
ATOM 2252 C C . ILE A 1 285 ? 5.394 36.994 -17.085 1.00 31.91 325 ILE A C 1
ATOM 2253 O O . ILE A 1 285 ? 5.658 38.173 -17.080 1.00 28.26 325 ILE A O 1
ATOM 2258 N N . ILE A 1 286 ? 6.243 36.068 -16.653 1.00 31.81 326 ILE A N 1
ATOM 2259 C CA . ILE A 1 286 ? 7.582 36.413 -16.187 1.00 31.24 326 ILE A CA 1
ATOM 2260 C C . ILE A 1 286 ? 8.695 35.809 -17.043 1.00 33.17 326 ILE A C 1
ATOM 2261 O O . ILE A 1 286 ? 9.870 36.125 -16.838 1.00 33.77 326 ILE A O 1
ATOM 2266 N N . GLY A 1 287 ? 8.335 35.008 -18.042 1.00 30.71 327 GLY A N 1
ATOM 2267 C CA . GLY A 1 287 ? 9.323 34.403 -18.909 1.00 32.40 327 GLY A CA 1
ATOM 2268 C C . GLY A 1 287 ? 8.809 33.191 -19.667 1.00 32.25 327 GLY A C 1
ATOM 2269 O O . GLY A 1 287 ? 7.602 33.014 -19.850 1.00 32.81 327 GLY A O 1
ATOM 2270 N N . ARG A 1 288 ? 9.740 32.342 -20.071 1.00 28.68 328 ARG A N 1
ATOM 2271 C CA . ARG A 1 288 ? 9.456 31.218 -20.908 1.00 29.41 328 ARG A CA 1
ATOM 2272 C C . ARG A 1 288 ? 10.303 30.062 -20.475 1.00 31.56 328 ARG A C 1
ATOM 2273 O O . ARG A 1 288 ? 11.470 30.248 -20.084 1.00 32.38 328 ARG A O 1
ATOM 2281 N N . VAL A 1 289 ? 9.750 28.864 -20.604 1.00 31.94 329 VAL A N 1
ATOM 2282 C CA . VAL A 1 289 ? 10.445 27.637 -20.247 1.00 33.18 329 VAL A CA 1
ATOM 2283 C C . VAL A 1 289 ? 11.682 27.416 -21.118 1.00 37.15 329 VAL A C 1
ATOM 2284 O O . VAL A 1 289 ? 11.661 27.650 -22.336 1.00 39.61 329 VAL A O 1
ATOM 2288 N N . GLY A 1 290 ? 12.758 26.941 -20.501 1.00 39.44 330 GLY A N 1
ATOM 2289 C CA . GLY A 1 290 ? 13.942 26.499 -21.247 1.00 40.77 330 GLY A CA 1
ATOM 2290 C C . GLY A 1 290 ? 14.416 25.167 -20.729 1.00 46.46 330 GLY A C 1
ATOM 2291 O O . GLY A 1 290 ? 13.665 24.437 -20.068 1.00 47.28 330 GLY A O 1
ATOM 2292 N N . SER A 1 291 ? 15.663 24.833 -21.045 1.00 54.07 331 SER A N 1
ATOM 2293 C CA . SER A 1 291 ? 16.393 23.813 -20.284 1.00 60.67 331 SER A CA 1
ATOM 2294 C C . SER A 1 291 ? 17.768 24.324 -19.798 1.00 64.18 331 SER A C 1
ATOM 2295 O O . SER A 1 291 ? 18.691 23.524 -19.621 1.00 66.35 331 SER A O 1
ATOM 2298 N N . THR A 1 292 ? 17.891 25.638 -19.547 1.00 68.12 332 THR A N 1
ATOM 2299 C CA . THR A 1 292 ? 19.161 26.237 -19.069 1.00 66.80 332 THR A CA 1
ATOM 2300 C C . THR A 1 292 ? 19.554 25.625 -17.729 1.00 66.14 332 THR A C 1
ATOM 2301 O O . THR A 1 292 ? 18.688 25.224 -16.956 1.00 57.82 332 THR A O 1
ATOM 2305 N N . GLY A 1 297 ? 13.244 16.571 -21.401 1.00 64.41 337 GLY A N 1
ATOM 2306 C CA . GLY A 1 297 ? 13.982 17.744 -21.871 1.00 61.58 337 GLY A CA 1
ATOM 2307 C C . GLY A 1 297 ? 13.650 19.029 -21.118 1.00 55.88 337 GLY A C 1
ATOM 2308 O O . GLY A 1 297 ? 14.063 19.196 -19.970 1.00 58.06 337 GLY A O 1
ATOM 2309 N N . PRO A 1 298 ? 12.927 19.964 -21.759 1.00 49.26 338 PRO A N 1
ATOM 2310 C CA . PRO A 1 298 ? 12.640 21.229 -21.072 1.00 43.97 338 PRO A CA 1
ATOM 2311 C C . PRO A 1 298 ? 11.671 21.059 -19.892 1.00 37.10 338 PRO A C 1
ATOM 2312 O O . PRO A 1 298 ? 10.771 20.232 -19.939 1.00 35.75 338 PRO A O 1
ATOM 2316 N N . HIS A 1 299 ? 11.909 21.804 -18.822 1.00 35.96 339 HIS A N 1
ATOM 2317 C CA . HIS A 1 299 ? 10.986 21.856 -17.679 1.00 36.26 339 HIS A CA 1
ATOM 2318 C C . HIS A 1 299 ? 11.140 23.163 -16.910 1.00 32.14 339 HIS A C 1
ATOM 2319 O O . HIS A 1 299 ? 12.149 23.845 -17.015 1.00 32.07 339 HIS A O 1
ATOM 2326 N N . LEU A 1 300 ? 10.104 23.525 -16.173 1.00 32.55 340 LEU A N 1
ATOM 2327 C CA . LEU A 1 300 ? 10.163 24.611 -15.193 1.00 30.89 340 LEU A CA 1
ATOM 2328 C C . LEU A 1 300 ? 10.390 23.957 -13.835 1.00 29.18 340 LEU A C 1
ATOM 2329 O O . LEU A 1 300 ? 9.624 23.090 -13.433 1.00 30.88 340 LEU A O 1
ATOM 2334 N N . HIS A 1 301 ? 11.434 24.373 -13.134 1.00 29.95 341 HIS A N 1
ATOM 2335 C CA . HIS A 1 301 ? 11.564 24.031 -11.729 1.00 29.40 341 HIS A CA 1
ATOM 2336 C C . HIS A 1 301 ? 10.877 25.160 -10.947 1.00 28.64 341 HIS A C 1
ATOM 2337 O O . HIS A 1 301 ? 11.284 26.317 -11.064 1.00 28.80 341 HIS A O 1
ATOM 2344 N N . PHE A 1 302 ? 9.840 24.815 -10.178 1.00 26.47 342 PHE A N 1
ATOM 2345 C CA . PHE A 1 302 ? 9.050 25.765 -9.395 1.00 26.68 342 PHE A CA 1
ATOM 2346 C C . PHE A 1 302 ? 9.258 25.475 -7.924 1.00 27.53 342 PHE A C 1
ATOM 2347 O O . PHE A 1 302 ? 8.894 24.405 -7.443 1.00 25.32 342 PHE A O 1
ATOM 2355 N N . GLY A 1 303 ? 9.882 26.418 -7.230 1.00 27.87 343 GLY A N 1
ATOM 2356 C CA . GLY A 1 303 ? 10.190 26.264 -5.813 1.00 28.60 343 GLY A CA 1
ATOM 2357 C C . GLY A 1 303 ? 9.495 27.279 -4.921 1.00 28.38 343 GLY A C 1
ATOM 2358 O O . GLY A 1 303 ? 9.318 28.436 -5.305 1.00 27.84 343 GLY A O 1
ATOM 2359 N N . VAL A 1 304 ? 9.097 26.835 -3.731 1.00 27.26 344 VAL A N 1
ATOM 2360 C CA . VAL A 1 304 ? 8.504 27.705 -2.754 1.00 27.02 344 VAL A CA 1
ATOM 2361 C C . VAL A 1 304 ? 9.208 27.499 -1.418 1.00 25.68 344 VAL A C 1
ATOM 2362 O O . VAL A 1 304 ? 9.423 26.364 -1.005 1.00 26.64 344 VAL A O 1
ATOM 2366 N N . TYR A 1 305 ? 9.560 28.624 -0.792 1.00 26.35 345 TYR A N 1
ATOM 2367 C CA . TYR A 1 305 ? 10.247 28.680 0.512 1.00 29.09 345 TYR A CA 1
ATOM 2368 C C . TYR A 1 305 ? 9.420 29.508 1.484 1.00 26.76 345 TYR A C 1
ATOM 2369 O O . TYR A 1 305 ? 9.136 30.667 1.196 1.00 30.15 345 TYR A O 1
ATOM 2378 N N . LYS A 1 306 ? 9.018 28.913 2.603 1.00 27.01 346 LYS A N 1
ATOM 2379 C CA . LYS A 1 306 ? 8.322 29.632 3.666 1.00 28.26 346 LYS A CA 1
ATOM 2380 C C . LYS A 1 306 ? 9.297 29.843 4.821 1.00 29.81 346 LYS A C 1
ATOM 2381 O O . LYS A 1 306 ? 9.745 28.874 5.406 1.00 27.35 346 LYS A O 1
ATOM 2387 N N . ASN A 1 307 ? 9.595 31.094 5.151 1.00 26.92 347 ASN A N 1
ATOM 2388 C CA . ASN A 1 307 ? 10.495 31.409 6.274 1.00 28.05 347 ASN A CA 1
ATOM 2389 C C . ASN A 1 307 ? 11.860 30.736 6.080 1.00 29.17 347 ASN A C 1
ATOM 2390 O O . ASN A 1 307 ? 12.456 30.203 7.018 1.00 30.06 347 ASN A O 1
ATOM 2395 N N . SER A 1 308 ? 12.293 30.735 4.822 1.00 27.66 348 SER A N 1
ATOM 2396 C CA . SER A 1 308 ? 13.581 30.213 4.374 1.00 29.72 348 SER A CA 1
ATOM 2397 C C . SER A 1 308 ? 13.601 28.705 4.115 1.00 30.69 348 SER A C 1
ATOM 2398 O O . SER A 1 308 ? 14.557 28.197 3.530 1.00 31.56 348 SER A O 1
ATOM 2401 N N . ARG A 1 309 ? 12.559 27.981 4.512 1.00 30.92 349 ARG A N 1
ATOM 2402 C CA . ARG A 1 309 ? 12.527 26.541 4.380 1.00 31.38 349 ARG A CA 1
ATOM 2403 C C . ARG A 1 309 ? 11.698 26.101 3.164 1.00 33.17 349 ARG A C 1
ATOM 2404 O O . ARG A 1 309 ? 10.600 26.577 2.965 1.00 30.68 349 ARG A O 1
ATOM 2412 N N . PRO A 1 310 ? 12.239 25.195 2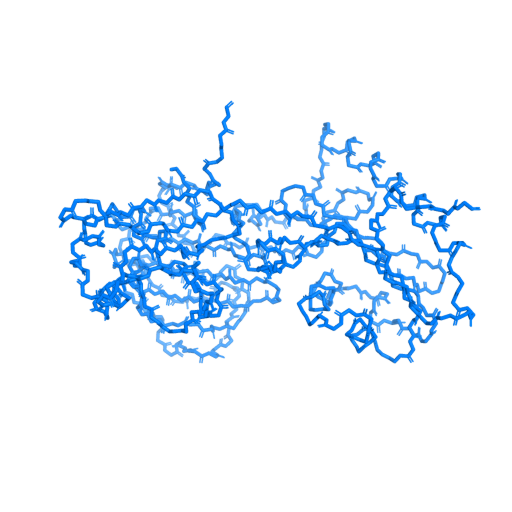.344 1.00 34.03 350 PRO A N 1
ATOM 2413 C CA . PRO A 1 310 ? 11.474 24.702 1.197 1.00 30.81 350 PRO A CA 1
ATOM 2414 C C . PRO A 1 310 ? 10.211 24.003 1.663 1.00 33.87 350 PRO A C 1
ATOM 2415 O O . PRO A 1 310 ? 10.219 23.298 2.672 1.00 33.36 350 PRO A O 1
ATOM 2419 N N . ILE A 1 311 ? 9.129 24.212 0.923 1.00 30.27 351 ILE A N 1
ATOM 2420 C CA . ILE A 1 311 ? 7.835 23.662 1.238 1.00 32.86 351 ILE A CA 1
ATOM 2421 C C . ILE A 1 311 ? 7.201 23.209 -0.089 1.00 31.20 351 ILE A C 1
ATOM 2422 O O . ILE A 1 311 ? 7.484 23.785 -1.154 1.00 28.22 351 ILE A O 1
ATOM 2427 N N . ASN A 1 312 ? 6.419 22.137 -0.035 1.00 30.38 352 ASN A N 1
ATOM 2428 C CA . ASN A 1 312 ? 5.779 21.602 -1.232 1.00 32.11 352 ASN A CA 1
ATOM 2429 C C . ASN A 1 312 ? 4.830 22.638 -1.857 1.00 31.12 352 ASN A C 1
ATOM 2430 O O . ASN A 1 312 ? 3.834 23.030 -1.233 1.00 31.55 352 ASN A O 1
ATOM 2435 N N . PRO A 1 313 ? 5.141 23.100 -3.085 1.00 30.45 353 PRO A N 1
ATOM 2436 C CA . PRO A 1 313 ? 4.323 24.158 -3.696 1.00 30.70 353 PRO A CA 1
ATOM 2437 C C . PRO A 1 313 ? 2.874 23.700 -3.897 1.00 30.66 353 PRO A C 1
ATOM 2438 O O . PRO A 1 313 ? 1.948 24.502 -3.766 1.00 31.90 353 PRO A O 1
ATOM 2442 N N . LEU A 1 314 ? 2.704 22.413 -4.176 1.00 31.75 354 LEU A N 1
ATOM 2443 C CA . LEU A 1 314 ? 1.397 21.848 -4.448 1.00 35.12 354 LEU A CA 1
ATOM 2444 C C . LEU A 1 314 ? 0.439 22.008 -3.283 1.00 35.56 354 LEU A C 1
ATOM 2445 O O . LEU A 1 314 ? -0.756 22.207 -3.491 1.00 35.75 354 LEU A O 1
ATOM 2450 N N . GLY A 1 315 ? 0.961 21.989 -2.060 1.00 34.64 355 GLY A N 1
ATOM 2451 C CA . GLY A 1 315 ? 0.143 22.267 -0.893 1.00 33.44 355 GLY A CA 1
ATOM 2452 C C . GLY A 1 315 ? -0.562 23.601 -0.896 1.00 33.16 355 GLY A C 1
ATOM 2453 O O . GLY A 1 315 ? -1.564 23.768 -0.199 1.00 33.85 355 GLY A O 1
ATOM 2454 N N . TYR A 1 316 ? -0.058 24.569 -1.659 1.00 30.51 356 TYR A N 1
ATOM 2455 C CA . TYR A 1 316 ? -0.673 25.893 -1.719 1.00 31.80 356 TYR A CA 1
ATOM 2456 C C . TYR A 1 316 ? -1.417 26.159 -3.009 1.00 32.50 356 TYR A C 1
ATOM 2457 O O . TYR A 1 316 ? -1.960 27.268 -3.190 1.00 31.71 356 TYR A O 1
ATOM 2466 N N . ILE A 1 317 ? -1.383 25.214 -3.945 1.00 33.18 357 ILE A N 1
ATOM 2467 C CA . ILE A 1 317 ? -2.175 25.391 -5.163 1.00 37.26 357 ILE A CA 1
ATOM 2468 C C . ILE A 1 317 ? -3.550 24.786 -4.922 1.00 40.79 357 ILE A C 1
ATOM 2469 O O . ILE A 1 317 ? -3.694 23.592 -4.811 1.00 40.09 357 ILE A O 1
ATOM 2474 N N . ARG A 1 318 ? -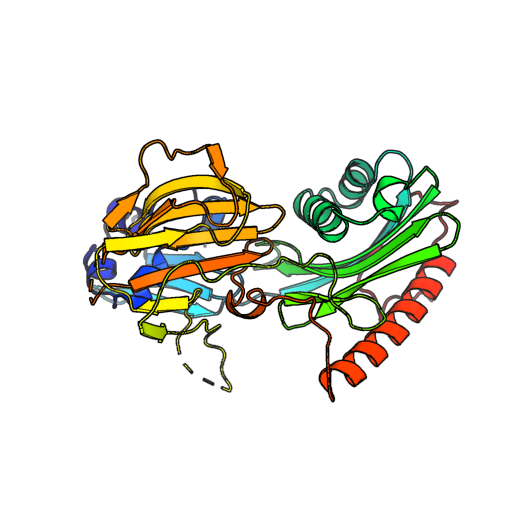4.522 25.646 -4.735 1.00 46.72 358 ARG A N 1
ATOM 2475 C CA . ARG A 1 318 ? -5.858 25.280 -4.315 1.00 56.37 358 ARG A CA 1
ATOM 2476 C C . ARG A 1 318 ? -6.703 26.501 -4.537 1.00 59.30 358 ARG A C 1
ATOM 2477 O O . ARG A 1 318 ? -6.172 27.564 -4.713 1.00 61.51 358 ARG A O 1
ATOM 2485 N N . THR A 1 319 ? -8.012 26.364 -4.451 1.00 65.14 359 THR A N 1
ATOM 2486 C CA . THR A 1 319 ? -8.905 27.500 -4.626 1.00 68.99 359 THR A CA 1
ATOM 2487 C C . THR A 1 319 ? -9.491 27.987 -3.330 1.00 67.14 359 THR A C 1
ATOM 2488 O O . THR A 1 319 ? -9.859 29.133 -3.198 1.00 63.77 359 THR A O 1
ATOM 2492 N N . ALA A 1 320 ? -9.592 27.078 -2.382 1.00 70.09 360 ALA A N 1
ATOM 2493 C CA . ALA A 1 320 ? -10.046 27.407 -1.058 1.00 70.89 360 ALA A CA 1
ATOM 2494 C C . ALA A 1 320 ? -8.985 27.131 -0.039 1.00 68.14 360 ALA A C 1
ATOM 2495 O O . ALA A 1 320 ? -8.073 26.394 -0.274 1.00 64.95 360 ALA A O 1
ATOM 2497 N N . LYS A 1 321 ? -9.180 27.742 1.112 1.00 73.39 361 LYS A N 1
ATOM 2498 C CA . LYS A 1 321 ? -8.533 27.432 2.378 1.00 71.01 361 LYS A CA 1
ATOM 2499 C C . LYS A 1 321 ? -8.595 25.937 2.755 1.00 63.78 361 LYS A C 1
ATOM 2500 O O . LYS A 1 321 ? -9.614 25.295 2.653 1.00 63.97 361 LYS A O 1
ATOM 2506 N N . SER A 1 322 ? -7.487 25.411 3.228 1.00 56.28 362 SER A N 1
ATOM 2507 C CA . SER A 1 322 ? -7.422 24.061 3.669 1.00 48.89 362 SER A CA 1
ATOM 2508 C C . SER A 1 322 ? -8.007 23.906 5.072 1.00 45.04 362 SER A C 1
ATOM 2509 O O . SER A 1 322 ? -8.204 24.857 5.790 1.00 33.96 362 SER A O 1
ATOM 2512 N N . LYS A 1 323 ? -8.307 22.669 5.411 1.00 43.24 363 LYS A N 1
ATOM 2513 C CA . LYS A 1 323 ? -8.703 22.274 6.741 1.00 46.13 363 LYS A CA 1
ATOM 2514 C C . LYS A 1 323 ? -8.067 20.943 6.954 1.00 43.80 363 LYS A C 1
ATOM 2515 O O . LYS A 1 323 ? -7.810 20.254 6.000 1.00 40.55 363 LYS A O 1
ATOM 2521 N N . LEU A 1 324 ? -7.838 20.588 8.209 1.00 41.81 364 LEU A N 1
ATOM 2522 C CA . LEU A 1 324 ? -7.341 19.282 8.539 1.00 43.84 364 LEU A CA 1
ATOM 2523 C C . LEU A 1 324 ? -8.500 18.315 8.602 1.00 44.56 364 LEU A C 1
ATOM 2524 O O . LEU A 1 324 ? -9.580 18.704 8.926 1.00 41.13 364 LEU A O 1
ATOM 2529 N N . HIS A 1 325 ? -8.227 17.049 8.311 1.00 44.03 365 HIS A N 1
ATOM 2530 C CA . HIS A 1 325 ? -9.233 15.997 8.329 1.00 46.65 365 HIS A CA 1
ATOM 2531 C C . HIS A 1 325 ? -8.748 14.716 8.986 1.00 45.32 365 HIS A C 1
ATOM 2532 O O . HIS A 1 325 ? -7.554 14.545 9.261 1.00 46.41 365 HIS A O 1
ATOM 2539 N N . GLY A 1 326 ? -9.696 13.813 9.212 1.00 47.58 366 GLY A N 1
ATOM 2540 C CA . GLY A 1 326 ? -9.403 12.467 9.692 1.00 48.67 366 GLY A CA 1
ATOM 2541 C C . GLY A 1 326 ? -8.695 12.479 11.027 1.00 51.36 366 GLY A C 1
ATOM 2542 O O . GLY A 1 326 ? -8.981 13.302 11.900 1.00 49.70 366 GLY A O 1
ATOM 2543 N N . LYS A 1 327 ? -7.741 11.576 11.166 1.00 54.05 367 LYS A N 1
ATOM 2544 C CA . LYS A 1 327 ? -6.979 11.472 12.393 1.00 58.52 367 LYS A CA 1
ATOM 2545 C C . LYS A 1 327 ? -6.047 12.680 12.589 1.00 50.94 367 LYS A C 1
ATOM 2546 O O . LYS A 1 327 ? -5.763 13.044 13.718 1.00 52.59 367 LYS A O 1
ATOM 2552 N N . GLN A 1 328 ? -5.574 13.293 11.504 1.00 47.37 368 GLN A N 1
ATOM 2553 C CA . GLN A 1 328 ? -4.793 14.534 11.603 1.00 45.99 368 GLN A CA 1
ATOM 2554 C C . GLN A 1 328 ? -5.565 15.628 12.322 1.00 43.71 368 GLN A C 1
ATOM 2555 O O . GLN A 1 328 ? -4.989 16.387 13.111 1.00 44.04 368 GLN A O 1
ATOM 2561 N N . ARG A 1 329 ? -6.858 15.715 12.033 1.00 42.25 369 ARG A N 1
ATOM 2562 C CA . ARG A 1 329 ? -7.721 16.712 12.664 1.00 42.35 369 ARG A CA 1
ATOM 2563 C C . ARG A 1 329 ? -7.915 16.436 14.154 1.00 45.02 369 ARG A C 1
ATOM 2564 O O . ARG A 1 329 ? -7.800 17.357 14.983 1.00 39.97 369 ARG A O 1
ATOM 2572 N N . GLU A 1 330 ? -8.239 15.181 14.488 1.00 45.36 370 GLU A N 1
ATOM 2573 C CA . GLU A 1 330 ? -8.400 14.755 15.887 1.00 46.01 370 GLU A CA 1
ATOM 2574 C C . GLU A 1 330 ? -7.171 15.072 16.722 1.00 43.85 370 GLU A C 1
ATOM 2575 O O . GLU A 1 330 ? -7.285 15.628 17.803 1.00 45.86 370 GLU A O 1
ATOM 2581 N N . VAL A 1 331 ? -5.999 14.671 16.231 1.00 44.35 371 VAL A N 1
ATOM 2582 C CA . VAL A 1 331 ? -4.739 14.855 16.957 1.00 45.12 371 VAL A CA 1
ATOM 2583 C C . VAL A 1 331 ? -4.429 16.344 17.133 1.00 44.53 371 VAL A C 1
ATOM 2584 O O . VAL A 1 331 ? -3.926 16.773 18.171 1.00 41.08 371 VAL A O 1
ATOM 2588 N N . PHE A 1 332 ? -4.737 17.120 16.103 1.00 43.14 372 PHE A N 1
ATOM 2589 C CA . PHE A 1 332 ? -4.467 18.547 16.115 1.00 40.68 372 PHE A CA 1
ATOM 2590 C C . PHE A 1 332 ? -5.295 19.227 17.177 1.00 40.17 372 PHE A C 1
ATOM 2591 O O . PHE A 1 332 ? -4.757 19.971 17.993 1.00 37.90 372 PHE A O 1
ATOM 2599 N N . LEU A 1 333 ? -6.603 18.971 17.141 1.00 39.31 373 LEU A N 1
ATOM 2600 C CA . LEU A 1 333 ? -7.521 19.591 18.063 1.00 40.95 373 LEU A CA 1
ATOM 2601 C C . LEU A 1 333 ? -7.199 19.218 19.516 1.00 42.99 373 LEU A C 1
ATOM 2602 O O . LEU A 1 333 ? -7.338 20.032 20.423 1.00 39.04 373 LEU A O 1
ATOM 2607 N N . GLU A 1 334 ? -6.763 17.983 19.727 1.00 43.78 374 GLU A N 1
ATOM 2608 C CA . GLU A 1 334 ? -6.392 17.545 21.057 1.00 47.65 374 GLU A CA 1
ATOM 2609 C C . GLU A 1 334 ? -5.193 18.396 21.514 1.00 47.21 374 GLU A C 1
ATOM 2610 O O . GLU A 1 334 ? -5.228 18.996 22.587 1.00 44.95 374 GLU A O 1
ATOM 2616 N N . LYS A 1 335 ? -4.157 18.485 20.682 1.00 45.74 375 LYS A N 1
ATOM 2617 C CA . LYS A 1 335 ? -2.989 19.280 21.052 1.00 48.94 375 LYS A CA 1
ATOM 2618 C C . LYS A 1 335 ? -3.355 20.738 21.236 1.00 44.71 375 LYS A C 1
ATOM 2619 O O . LYS A 1 335 ? -2.889 21.375 22.180 1.00 41.80 375 LYS A O 1
ATOM 2625 N N . ALA A 1 336 ? -4.196 21.266 20.352 1.00 38.16 376 ALA A N 1
ATOM 2626 C CA . ALA A 1 336 ? -4.600 22.665 20.473 1.00 38.40 376 ALA A CA 1
ATOM 2627 C C . ALA A 1 336 ? -5.289 22.952 21.803 1.00 39.58 376 ALA A C 1
ATOM 2628 O O . ALA A 1 336 ? -4.972 23.946 22.455 1.00 39.32 376 ALA A O 1
ATOM 2630 N N . GLN A 1 337 ? -6.208 22.084 22.219 1.00 40.39 377 GLN A N 1
ATOM 2631 C CA . GLN A 1 337 ? -6.864 22.251 23.510 1.00 44.85 377 GLN A CA 1
ATOM 2632 C C . GLN A 1 337 ? -5.873 22.243 24.668 1.00 44.46 377 GLN A C 1
ATOM 2633 O O . GLN A 1 337 ? -5.900 23.138 25.527 1.00 43.12 377 GLN A O 1
ATOM 2639 N N . ARG A 1 338 ? -5.021 21.223 24.697 1.00 40.79 378 ARG A N 1
ATOM 2640 C CA . ARG A 1 338 ? -3.982 21.111 25.726 1.00 43.55 378 ARG A CA 1
ATOM 2641 C C . ARG A 1 338 ? -3.096 22.357 25.728 1.00 40.77 378 ARG A C 1
ATOM 2642 O O . ARG A 1 338 ? -2.790 22.896 26.780 1.00 38.07 378 ARG A O 1
ATOM 2650 N N . SER A 1 339 ? -2.706 22.821 24.543 1.00 36.07 379 SER A N 1
ATOM 2651 C CA . SER A 1 339 ? -1.896 24.027 24.423 1.00 36.02 379 SER A CA 1
ATOM 2652 C C . SER A 1 339 ? -2.581 25.277 24.977 1.00 35.39 379 SER A C 1
ATOM 2653 O O . SER A 1 339 ? -1.961 26.051 25.701 1.00 33.08 379 SER A O 1
ATOM 2656 N N . LYS A 1 340 ? -3.849 25.471 24.620 1.00 35.32 380 LYS A N 1
ATOM 2657 C CA . LYS A 1 340 ? -4.637 26.604 25.120 1.00 40.31 380 LYS A CA 1
ATOM 2658 C C . LYS A 1 340 ? -4.762 26.600 26.644 1.00 38.67 380 LYS A C 1
ATOM 2659 O O . LYS A 1 340 ? -4.661 27.639 27.283 1.00 37.82 380 LYS A O 1
ATOM 2665 N N . GLN A 1 341 ? -5.012 25.426 27.205 1.00 41.40 381 GLN A N 1
ATOM 2666 C CA . GLN A 1 341 ? -5.121 25.266 28.659 1.00 42.93 381 GLN A CA 1
ATOM 2667 C C . GLN A 1 341 ? -3.796 25.606 29.317 1.00 40.81 381 GLN A C 1
ATOM 2668 O O . GLN A 1 341 ? -3.746 26.329 30.300 1.00 37.51 381 GLN A O 1
ATOM 2674 N N . LYS A 1 342 ? -2.721 25.089 28.749 1.00 37.77 382 LYS A N 1
ATOM 2675 C CA . LYS A 1 342 ? -1.404 25.361 29.297 1.00 35.95 382 LYS A CA 1
ATOM 2676 C C . LYS A 1 342 ? -1.053 26.835 29.186 1.00 34.41 382 LYS A C 1
ATOM 2677 O O . LYS A 1 342 ? -0.540 27.409 30.141 1.00 35.19 382 LYS A O 1
ATOM 2683 N N . LEU A 1 343 ? -1.336 27.476 28.056 1.00 32.81 383 LEU A N 1
ATOM 2684 C CA . LEU A 1 343 ? -1.053 28.905 27.943 1.00 32.11 383 LEU A CA 1
ATOM 2685 C C . LEU A 1 343 ? -1.769 29.722 29.042 1.00 34.38 383 LEU A C 1
ATOM 2686 O O . LEU A 1 343 ? -1.178 30.622 29.650 1.00 32.66 383 LEU A O 1
ATOM 2691 N N . GLU A 1 344 ? -3.036 29.424 29.294 1.00 36.53 384 GLU A N 1
ATOM 2692 C CA . GLU A 1 344 ? -3.777 30.126 30.354 1.00 39.16 384 GLU A CA 1
ATOM 2693 C C . GLU A 1 344 ? -3.110 29.998 31.702 1.00 40.01 384 GLU A C 1
ATOM 2694 O O . GLU A 1 344 ? -2.956 30.996 32.423 1.00 39.55 384 GLU A O 1
ATOM 2700 N N . GLU A 1 345 ? -2.700 28.772 32.023 1.00 42.20 385 GLU A N 1
ATOM 2701 C CA . GLU A 1 345 ? -2.000 28.498 33.264 1.00 45.40 385 GLU A CA 1
ATOM 2702 C C . GLU A 1 345 ? -0.705 29.282 33.369 1.00 44.26 385 GLU A C 1
ATOM 2703 O O . GLU A 1 345 ? -0.380 29.775 34.439 1.00 38.44 385 GLU A O 1
ATOM 2709 N N . LEU A 1 346 ? 0.031 29.396 32.261 1.00 42.97 386 LEU A N 1
ATOM 2710 C CA . LEU A 1 346 ? 1.289 30.158 32.251 1.00 39.22 386 LEU A CA 1
ATOM 2711 C C . LEU A 1 346 ? 1.048 31.643 32.421 1.00 37.01 386 LEU A C 1
ATOM 2712 O O . LEU A 1 346 ? 1.831 32.328 33.095 1.00 32.97 386 LEU A O 1
ATOM 2717 N N . LEU A 1 347 ? -0.018 32.151 31.797 1.00 35.77 387 LEU A N 1
ATOM 2718 C CA . LEU A 1 347 ? -0.393 33.555 31.961 1.00 37.05 387 LEU A CA 1
ATOM 2719 C C . LEU A 1 347 ? -0.813 33.813 33.405 1.00 38.75 387 LEU A C 1
ATOM 2720 O O . LEU A 1 347 ? -0.518 34.874 33.940 1.00 36.75 387 LEU A O 1
ATOM 2725 N N . LYS A 1 348 ? -1.454 32.848 34.052 1.00 43.12 388 LYS A N 1
ATOM 2726 C CA . LYS A 1 348 ? -1.854 33.050 35.452 1.00 49.08 388 LYS A CA 1
ATOM 2727 C C . LYS A 1 348 ? -0.643 33.116 36.357 1.00 47.78 388 LYS A C 1
ATOM 2728 O O . LYS A 1 348 ? -0.691 33.753 37.394 1.00 47.93 388 LYS A O 1
ATOM 2734 N N . THR A 1 349 ? 0.428 32.427 35.985 1.00 44.67 389 THR A N 1
ATOM 2735 C CA . THR A 1 349 ? 1.568 32.269 36.883 1.00 45.15 389 THR A CA 1
ATOM 2736 C C . THR A 1 349 ? 2.761 33.154 36.538 1.00 44.69 389 THR A C 1
ATOM 2737 O O . THR A 1 349 ? 3.817 33.004 37.131 1.00 43.94 389 THR A O 1
ATOM 2741 N N . HIS A 1 350 ? 2.595 34.069 35.582 1.00 41.61 390 HIS A N 1
ATOM 2742 C CA . HIS A 1 350 ? 3.615 35.060 35.279 1.00 40.38 390 HIS A CA 1
ATOM 2743 C C . HIS A 1 350 ? 2.968 36.422 35.140 1.00 42.03 390 HIS A C 1
ATOM 2744 O O . HIS A 1 350 ? 2.335 36.712 34.125 1.00 40.90 390 HIS A O 1
ATOM 2751 N N . SER A 1 351 ? 3.160 37.250 36.165 1.00 44.57 391 SER A N 1
ATOM 2752 C CA . SER A 1 351 ? 2.478 38.529 36.298 1.00 46.47 391 SER A CA 1
ATOM 2753 C C . SER A 1 351 ? 3.062 39.659 35.472 1.00 41.74 391 SER A C 1
ATOM 2754 O O . SER A 1 351 ? 4.223 40.006 35.589 1.00 43.93 391 SER A O 1
ATOM 2757 N N . PHE A 1 352 ? 2.213 40.288 34.683 1.00 44.61 392 PHE A N 1
ATOM 2758 C CA . PHE A 1 352 ? 2.609 41.491 33.971 1.00 46.03 392 PHE A CA 1
ATOM 2759 C C . PHE A 1 352 ? 2.675 42.754 34.856 1.00 47.95 392 PHE A C 1
ATOM 2760 O O . PHE A 1 352 ? 2.994 43.836 34.365 1.00 47.42 392 PHE A O 1
ATOM 2768 N N . GLU A 1 353 ? 2.373 42.625 36.148 1.00 55.65 393 GLU A N 1
ATOM 2769 C CA . GLU A 1 353 ? 2.638 43.710 37.104 1.00 61.46 393 GLU A CA 1
ATOM 2770 C C . GLU A 1 353 ? 4.124 43.784 37.376 1.00 60.41 393 GLU A C 1
ATOM 2771 O O . GLU A 1 353 ? 4.698 44.872 37.400 1.00 61.22 393 GLU A O 1
ATOM 2777 N N . LYS A 1 354 ? 4.740 42.612 37.540 1.00 61.39 394 LYS A N 1
ATOM 2778 C CA . LYS A 1 354 ? 6.187 42.506 37.749 1.00 64.32 394 LYS A CA 1
ATOM 2779 C C . LYS A 1 354 ? 7.014 42.854 36.502 1.00 62.51 394 LYS A C 1
ATOM 2780 O O . LYS A 1 354 ? 8.054 43.501 36.608 1.00 59.73 394 LYS A O 1
ATOM 2786 N N . ASN A 1 355 ? 6.569 42.396 35.331 1.00 57.54 395 ASN A N 1
ATOM 2787 C CA . ASN A 1 355 ? 7.346 42.538 34.095 1.00 54.70 395 ASN A CA 1
ATOM 2788 C C . ASN A 1 355 ? 6.468 42.654 32.865 1.00 49.57 395 ASN A C 1
ATOM 2789 O O . ASN A 1 355 ? 5.406 42.046 32.814 1.00 53.14 395 ASN A O 1
ATOM 2794 N N . SER A 1 356 ? 6.924 43.407 31.869 1.00 44.88 396 SER A N 1
ATOM 2795 C CA . SER A 1 356 ? 6.181 43.534 30.603 1.00 45.72 396 SER A CA 1
ATOM 2796 C C . SER A 1 356 ? 6.259 42.267 29.707 1.00 47.41 396 SER A C 1
ATOM 2797 O O . SER A 1 356 ? 5.394 42.051 28.843 1.00 48.18 396 SER A O 1
ATOM 2800 N N . PHE A 1 357 ? 7.281 41.439 29.923 1.00 42.88 397 PHE A N 1
ATOM 2801 C CA . PHE A 1 357 ? 7.426 40.220 29.151 1.00 43.00 397 PHE A CA 1
ATOM 2802 C C . PHE A 1 357 ? 8.112 39.116 29.939 1.00 39.86 397 PHE A C 1
ATOM 2803 O O . PHE A 1 357 ? 8.789 39.385 30.919 1.00 40.38 397 PHE A O 1
ATOM 2811 N N . TYR A 1 358 ? 7.918 37.883 29.481 1.00 36.03 398 TYR A N 1
ATOM 2812 C CA . TYR A 1 358 ? 8.588 36.694 29.993 1.00 36.29 398 TYR A CA 1
ATOM 2813 C C . TYR A 1 358 ? 9.028 35.855 28.798 1.00 38.13 398 TYR A C 1
ATOM 2814 O O . TYR A 1 358 ? 8.249 35.641 27.884 1.00 34.40 398 TYR A O 1
ATOM 2823 N N . LEU A 1 359 ? 10.276 35.399 28.821 1.00 36.76 399 LEU A N 1
ATOM 2824 C CA . LEU A 1 359 ? 10.784 34.453 27.839 1.00 34.92 399 LEU A CA 1
ATOM 2825 C C . LEU A 1 359 ? 11.159 33.218 28.612 1.00 33.14 399 LEU A C 1
ATOM 2826 O O . LEU A 1 359 ? 12.161 33.188 29.325 1.00 35.33 399 LEU A O 1
ATOM 2831 N N . LEU A 1 360 ? 10.335 32.202 28.457 1.00 32.25 400 LEU A N 1
ATOM 2832 C CA . LEU A 1 360 ? 10.347 31.024 29.288 1.00 32.97 400 LEU A CA 1
ATOM 2833 C C . LEU A 1 360 ? 10.882 29.839 28.550 1.00 34.22 400 LEU A C 1
ATOM 2834 O O . LEU A 1 360 ? 10.654 29.671 27.335 1.00 33.67 400 LEU A O 1
ATOM 2839 N N . GLU A 1 361 ? 11.546 28.986 29.310 1.00 34.30 401 GLU A N 1
ATOM 2840 C CA . GLU A 1 361 ? 12.117 27.775 28.770 1.00 36.76 401 GLU A CA 1
ATOM 2841 C C . GLU A 1 361 ? 11.014 26.760 28.611 1.00 36.20 401 GLU A C 1
ATOM 2842 O O . GLU A 1 361 ? 10.242 26.546 29.546 1.00 35.59 401 GLU A O 1
ATOM 2848 N N . GLY A 1 362 ? 10.843 26.246 27.426 1.00 33.25 402 GLY A N 1
ATOM 2849 C CA . GLY A 1 362 ? 9.927 25.206 27.182 1.00 33.49 402 GLY A CA 1
ATOM 2850 C C . GLY A 1 362 ? 8.499 25.688 27.294 1.00 34.16 402 GLY A C 1
ATOM 2851 O O . GLY A 1 362 ? 8.275 26.859 27.409 1.00 35.80 402 GLY A O 1
ATOM 2852 N N . PHE A 1 363 ? 7.548 24.834 27.079 1.00 35.37 403 PHE A N 1
ATOM 2853 C CA . PHE A 1 363 ? 6.174 25.224 27.125 1.00 37.19 403 PHE A CA 1
ATOM 2854 C C . PHE A 1 363 ? 5.228 24.290 27.938 1.00 39.08 403 PHE A C 1
ATOM 2855 O O . PHE A 1 363 ? 4.750 24.671 28.963 1.00 36.56 403 PHE A O 1
ATOM 2863 N N . LEU A 1 364 ? 5.027 23.077 27.492 1.00 40.08 404 LEU A N 1
ATOM 2864 C CA . LEU A 1 364 ? 4.113 22.182 28.164 1.00 43.54 404 LEU A CA 1
ATOM 2865 C C . LEU A 1 364 ? 4.690 21.735 29.492 1.00 44.05 404 LEU A C 1
ATOM 2866 O O . LEU A 1 364 ? 3.977 21.492 30.418 1.00 44.84 404 LEU A O 1
ATOM 2871 N N . GLU A 1 365 ? 5.995 21.664 29.570 1.00 46.11 405 GLU A N 1
ATOM 2872 C CA . GLU A 1 365 ? 6.676 21.170 30.765 1.00 48.10 405 GLU A CA 1
ATOM 2873 C C . GLU A 1 365 ? 7.011 22.318 31.698 1.00 44.23 405 GLU A C 1
ATOM 2874 O O . GLU A 1 365 ? 7.579 22.098 32.778 1.00 44.47 405 GLU A O 1
ATOM 2880 N N . HIS A 1 366 ? 6.688 23.543 31.310 1.00 40.10 406 HIS A N 1
ATOM 2881 C CA . HIS A 1 366 ? 7.079 24.673 32.122 1.00 39.60 406 HIS A CA 1
ATOM 2882 C C . HIS A 1 366 ? 6.141 24.811 33.329 1.00 41.81 406 HIS A C 1
ATOM 2883 O O . HIS A 1 366 ? 4.928 24.959 33.178 1.00 39.82 406 HIS A O 1
ATOM 2890 N N . HIS A 1 367 ? 6.710 24.720 34.522 1.00 42.70 407 HIS A N 1
ATOM 2891 C CA . HIS A 1 367 ? 5.956 24.910 35.768 1.00 44.45 407 HIS A CA 1
ATOM 2892 C C . HIS A 1 367 ? 6.921 25.205 36.913 1.00 45.85 407 HIS A C 1
ATOM 2893 O O . HIS A 1 367 ? 8.127 24.966 36.775 1.00 41.78 407 HIS A O 1
ATOM 2900 N N . HIS A 1 368 ? 6.401 25.738 38.022 1.00 43.15 408 HIS A N 1
ATOM 2901 C CA . HIS A 1 368 ? 7.243 26.127 39.161 1.00 48.13 408 HIS A CA 1
ATOM 2902 C C . HIS A 1 368 ? 7.033 25.234 40.368 1.00 49.39 408 HIS A C 1
ATOM 2903 O O . HIS A 1 368 ? 6.071 24.473 40.414 1.00 44.25 408 HIS A O 1
ATOM 2910 N N . HIS A 1 369 ? 7.937 25.352 41.339 1.00 52.79 409 HIS A N 1
ATOM 2911 C CA . HIS A 1 369 ? 7.824 24.641 42.618 1.00 55.61 409 HIS A CA 1
ATOM 2912 C C . HIS A 1 369 ? 8.047 25.626 43.759 1.00 54.59 409 HIS A C 1
ATOM 2913 O O . HIS A 1 369 ? 7.123 25.921 44.508 1.00 61.24 409 HIS A O 1
#

Foldseek 3Di:
DDKDFAADDQPQRVCVVQVADSVLQVVDDLQVFLLSLQQDGGFIKDFDADPVRHTAWIWGDRFPFWTWIWGDDDNHIHIDIHTDDKDKFKKKKKFFDDDAQLVRVCVVPVDNLVSLVVCLQCVVPPQNVVDDGRWMKMWIKMFIDDPRHTGAGIGTAKMWTAHPNDIWMWGAD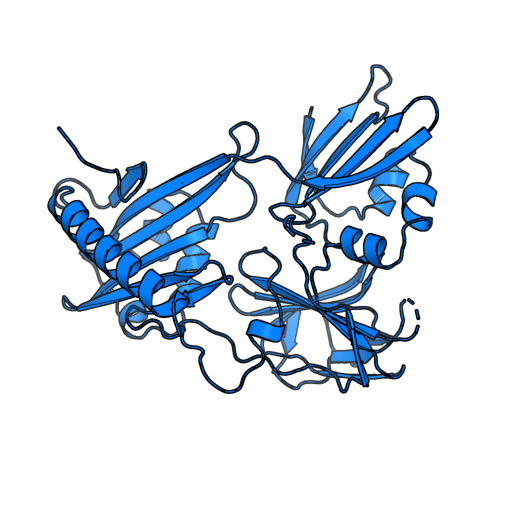PQGFIATLQQWGGSAAAFADFWDAPDFPAFADPPDPCRHHLFIKGHDDFFTWGFGRAWFFWADFAQTRSFGTWTWGDDRQKIKIKGQFPFFPPPDDHGDTHGGGHTGGTWHRVVIIITIWMAGSRHRHGVVVNHDDDIDGDDDVSSVVVNVVSVLQVVQVVVVPVVDDCVVPRMDIGTDTSPDDDD

Solvent-accessible surface area: 18839 Å² total; per-residue (Å²): 105,99,118,50,94,8,94,170,75,63,6,34,18,6,0,109,145,18,163,3,67,67,133,27,10,121,118,26,55,77,118,44,46,12,10,4,13,5,19,57,67,117,36,40,26,20,2,67,76,61,111,128,101,46,1,46,53,0,32,0,12,9,17,36,32,17,8,0,33,0,45,84,124,67,157,84,31,75,22,56,43,48,97,9,158,66,88,139,95,64,50,0,0,0,2,7,4,65,80,48,22,79,106,10,0,45,142,11,23,124,13,69,72,0,0,63,2,0,45,27,6,10,109,173,23,90,22,23,128,172,19,96,136,98,19,56,1,1,0,2,2,12,38,16,26,24,135,65,72,48,31,50,43,1,44,2,74,4,0,0,0,4,9,218,109,88,54,79,32,4,10,21,32,116,64,29,12,9,2,30,35,145,0,62,6,45,35,34,20,87,4,85,56,2,11,183,89,115,148,52,46,31,80,22,27,76,21,143,213,234,220,30,15,8,0,0,12,1,20,5,161,107,18,26,74,0,60,1,0,4,71,8,122,3,21,59,46,16,105,49,35,17,2,10,62,0,0,9,0,80,48,58,17,2,28,0,0,0,0,13,0,28,37,56,27,160,65,16,142,147,23,21,152,5,148,80,34,69,76,0,2,115,0,0,77,74,102,44,38,0,4,0,0,0,5,16,8,62,45,4,9,56,0,65,37,2,46,48,131,70,158,39,108,5,124,54,159,100,80,117,77,11,63,104,109,4,84,93,15,54,98,29,0,66,103,4,22,158,80,12,42,58,174,163,71,31,63,35,66,17,146,17,8,63,144,33,119,105,211

Secondary structure (DSSP, 8-state):
-EEEE--S--HHHHHHHTT--THHHHTS-HHHHHHHTT--TT-EEEEEE-TT--EEEEEEESSSSEEEEEEEETTEEEEEEEEPP-EEEEEEEEEE-SS-HHHHHHHHH--HHHHHHHHHHTTT-HHHHT--TT-EEEEEEEEEEETTEEEEEEEEEEEEEEETTEEEEEEE-TTS-EE-TTSBEES---B---S--SEEEE--B-------BSSEEEE--TT-EEE-SS-EEEEEEEEETTTEEEEEEEETTEEEEEEEEEEE-TT--TT-EE-TT-EEEEE-----EEEEEEEETTEEE-GGGGB-SS--B--HHHHHHHHHHHHHHHHHHHHHHHTS-TTT-SEEEEE-STT----

Sequence (359 aa):
MERLVWDKLTLLGFLEKNHIPQKLYYNLSSQDKELSAEIQSNVTYYTLRDANNTLIQALIPISQDLQIHIYKKGEDYFLDFIPIIFTRKEKTLLLSLQTSPYQDIIKATNDPLLANQLMNAYKKSVPFKRLVKNDKIAIVYTRDYRVGQAFGQPTIKMAMVSSRSNQYYLFSHSNGHYYDSKAQEVAGFLLETPVKYTRISSPFSYGRFHRPHYGVDYAAKHGSLIHSASDGRVGFMGVKAGYGKVVEIHLNELRLVYAHMSAFANGLKKGSFVKKGQIIGRVGSTGPHLHFGVYKNSRPINPLGYIRTAKSKLHGKQREVFLEKAQRSKQKLEELLKTHSFEKNSFYLLEGFLEHHHH

Radius of gyration: 22.37 Å; Cα contacts (8 Å, |Δi|>4): 770; chains: 1; bounding box: 60×45×68 Å

CATH classification: 3.10.450.350 (+1 more: 2.70.70.10)

B-factor: mean 40.63, std 11.46, range [23.4, 101.14]